Protein AF-A0A1Y4F9I2-F1 (afdb_monomer_lite)

Foldseek 3Di:
DDWDWQVVVLLVLFDLVLLCVLLAWDWDQPPDPQRWIFTFQLAPVDPGDDSVQKTDHPVQKIAGNVPGDMDHSLVSQCRNVVDDSVVSSQSSQLSQQHRQVTTPDDDDPVVRPPDGFHTPVLCVLLVHDFAFDKDFDDKDQDDDADVQKYKDFDDDDPVDRTMITIIHGPGSTVLSVCCVPPVPVSVVVSLVSLLVSLVVLVVVLVVLLVDPQDDPVSLVVNVVSVVSNVVSLVVCCVVPVPDPSSCVSVVPDPPSVVSSVVSPPDDDDPPDDD

Secondary structure (DSSP, 8-state):
---EE-HHHHHHH--HHHHHHHHT--EE---STT--EEE----TT-----TTSEEE-TTS-EEETTT--EE-HHHHHHHHH---HHHHHHHHHHHTT-GGGGEEES---TTTTT-----HHHHHHHT---PPEEEEEEEESS----TTEEEEEEE--TTSPPEEEEEEEEES-HHHHHHHH-HHHHHHHHHHHHHHHHHHHHHHHHHHHTSSS--HHHHHHHHHHHHHHHHHHHHHHHH-TT-HHHHHHHT---HHHHHHHHTS-S--------

pLDDT: mean 81.33, std 15.71, range [28.3, 97.69]

Radius of gyration: 22.62 Å; chains: 1; bounding box: 70×42×59 Å

Structure (mmCIF, N/CA/C/O backbone):
data_AF-A0A1Y4F9I2-F1
#
_entry.id   AF-A0A1Y4F9I2-F1
#
loop_
_atom_site.group_PDB
_atom_site.id
_atom_site.type_symbol
_atom_site.label_atom_id
_atom_site.label_alt_id
_atom_site.label_comp_id
_atom_site.label_asym_id
_atom_site.label_entity_id
_atom_site.label_seq_id
_atom_site.pdbx_PDB_ins_code
_atom_site.Cartn_x
_atom_site.Cartn_y
_atom_site.Cartn_z
_atom_site.occupancy
_atom_site.B_iso_or_equiv
_atom_site.auth_seq_id
_atom_site.auth_comp_id
_atom_site.auth_asym_id
_atom_site.auth_atom_id
_atom_site.pdbx_PDB_model_num
ATOM 1 N N . MET A 1 1 ? -16.004 -1.156 -24.416 1.00 51.72 1 MET A N 1
ATOM 2 C CA . MET A 1 1 ? -15.985 0.034 -23.534 1.00 51.72 1 MET A CA 1
ATOM 3 C C . MET A 1 1 ? -14.745 -0.085 -22.662 1.00 51.72 1 MET A C 1
ATOM 5 O O . MET A 1 1 ? -14.559 -1.153 -22.096 1.00 51.72 1 MET A O 1
ATOM 9 N N . GLY A 1 2 ? -13.857 0.913 -22.650 1.00 69.31 2 GLY A N 1
ATOM 10 C CA . GLY A 1 2 ? -12.616 0.859 -21.859 1.00 69.31 2 GLY A CA 1
ATOM 11 C C . GLY A 1 2 ? -12.880 0.936 -20.351 1.00 69.31 2 GLY A C 1
ATOM 12 O O . GLY A 1 2 ? -13.920 1.448 -19.942 1.00 69.31 2 GLY A O 1
ATOM 13 N N . ILE A 1 3 ? -11.952 0.415 -19.544 1.00 80.56 3 ILE A N 1
ATOM 14 C CA . ILE A 1 3 ? -11.984 0.535 -18.078 1.00 80.56 3 ILE A CA 1
ATOM 15 C C . ILE A 1 3 ? -11.672 1.986 -17.703 1.00 80.56 3 ILE A C 1
ATOM 17 O O . ILE A 1 3 ? -10.707 2.560 -18.209 1.00 80.56 3 ILE A O 1
ATOM 21 N N . ARG A 1 4 ? -12.475 2.569 -16.811 1.00 86.25 4 ARG A N 1
ATOM 22 C CA . ARG A 1 4 ? -12.247 3.904 -16.254 1.00 86.25 4 ARG A CA 1
ATOM 23 C C . ARG A 1 4 ? -11.889 3.795 -14.778 1.00 86.25 4 ARG A C 1
ATOM 25 O O . ARG A 1 4 ? -12.663 3.230 -14.009 1.00 86.25 4 ARG A O 1
ATOM 32 N N . TYR A 1 5 ? -10.757 4.385 -14.407 1.00 89.31 5 TYR A N 1
ATOM 33 C CA . TYR A 1 5 ? -10.288 4.428 -13.026 1.00 89.31 5 TYR A CA 1
ATOM 34 C C . TYR A 1 5 ? -10.642 5.745 -12.320 1.00 89.31 5 TYR A C 1
ATOM 36 O O . TYR A 1 5 ? -10.723 6.792 -12.967 1.00 89.31 5 TYR A O 1
ATOM 44 N N . ASP A 1 6 ? -10.807 5.691 -11.000 1.00 92.31 6 ASP A N 1
ATOM 45 C CA . ASP A 1 6 ? -10.804 6.828 -10.086 1.00 92.31 6 ASP A CA 1
ATOM 46 C C . ASP A 1 6 ? -9.355 7.232 -9.802 1.00 92.31 6 ASP A C 1
ATOM 48 O O . ASP A 1 6 ? -8.691 6.748 -8.883 1.00 92.31 6 ASP A O 1
ATOM 52 N N . THR A 1 7 ? -8.829 8.109 -10.650 1.00 93.75 7 THR A N 1
ATOM 53 C CA . THR A 1 7 ? -7.449 8.583 -10.534 1.00 93.75 7 THR A CA 1
ATOM 54 C C . THR A 1 7 ? -7.228 9.460 -9.308 1.00 93.75 7 THR A C 1
ATOM 56 O O . THR A 1 7 ? -6.092 9.569 -8.859 1.00 93.75 7 THR A O 1
ATOM 59 N N . GLN A 1 8 ? -8.273 10.108 -8.780 1.00 93.38 8 GLN A N 1
ATOM 60 C CA . GLN A 1 8 ? -8.141 10.989 -7.622 1.00 93.38 8 GLN A CA 1
ATOM 61 C C . GLN A 1 8 ? -8.001 10.165 -6.347 1.00 93.38 8 GLN A C 1
ATOM 63 O O . GLN A 1 8 ? -7.078 10.399 -5.569 1.00 93.38 8 GLN A O 1
ATOM 68 N N . GLN A 1 9 ? -8.859 9.160 -6.171 1.00 90.88 9 GLN A N 1
ATOM 69 C CA . GLN A 1 9 ? -8.730 8.224 -5.062 1.00 90.88 9 GLN A CA 1
ATOM 70 C C . GLN A 1 9 ? -7.384 7.490 -5.118 1.00 90.88 9 GLN A C 1
ATOM 72 O O . GLN A 1 9 ? -6.700 7.381 -4.105 1.00 90.88 9 GLN A O 1
ATOM 77 N N . LEU A 1 10 ? -6.957 7.070 -6.313 1.00 92.38 10 LEU A N 1
ATOM 78 C CA . LEU A 1 10 ? -5.673 6.397 -6.486 1.00 92.38 10 LEU A CA 1
ATOM 79 C C . LEU A 1 10 ? -4.473 7.295 -6.153 1.00 92.38 10 LEU A C 1
ATOM 81 O O . LEU A 1 10 ? -3.522 6.824 -5.542 1.00 92.38 10 LEU A O 1
ATOM 85 N N . LEU A 1 11 ? -4.509 8.585 -6.511 1.00 93.12 11 LEU A N 1
ATOM 86 C CA . LEU A 1 11 ? -3.468 9.541 -6.110 1.00 93.12 11 LEU A CA 1
ATOM 87 C C . LEU A 1 11 ? -3.410 9.733 -4.601 1.00 93.12 11 LEU A C 1
ATOM 89 O O . LEU A 1 11 ? -2.320 9.839 -4.051 1.00 93.12 11 LEU A O 1
ATOM 93 N N . ASN A 1 12 ? -4.570 9.780 -3.947 1.00 91.19 12 ASN A N 1
ATOM 94 C CA . ASN A 1 12 ? -4.620 9.905 -2.501 1.00 91.19 12 ASN A CA 1
ATOM 95 C C . ASN A 1 12 ? -4.015 8.667 -1.837 1.00 91.19 12 ASN A C 1
ATOM 97 O O . ASN A 1 12 ? -3.331 8.809 -0.828 1.00 91.19 12 ASN A O 1
ATOM 101 N N . ASP A 1 13 ? -4.300 7.473 -2.359 1.00 90.00 13 ASP A N 1
ATOM 102 C CA . ASP A 1 13 ? -3.906 6.192 -1.764 1.00 90.00 13 ASP A CA 1
ATOM 103 C C . ASP A 1 13 ? -2.474 5.757 -2.071 1.00 90.00 13 ASP A C 1
ATOM 105 O O . ASP A 1 13 ? -1.890 5.011 -1.286 1.00 90.00 13 ASP A O 1
ATOM 109 N N . ALA A 1 14 ? -1.905 6.230 -3.177 1.00 91.00 14 ALA A N 1
ATOM 110 C CA . ALA A 1 14 ? -0.580 5.833 -3.614 1.00 91.00 14 ALA A CA 1
ATOM 111 C C . ALA A 1 14 ? 0.531 6.395 -2.720 1.00 91.00 14 ALA A C 1
ATOM 113 O O . ALA A 1 14 ? 0.707 7.605 -2.585 1.00 91.00 14 ALA A O 1
ATOM 114 N N . ASP A 1 15 ? 1.367 5.495 -2.208 1.00 89.69 15 ASP A N 1
ATOM 115 C CA . ASP A 1 15 ? 2.666 5.836 -1.643 1.00 89.69 15 ASP A CA 1
ATOM 116 C C . ASP A 1 15 ? 3.719 5.796 -2.760 1.00 89.69 15 ASP A C 1
ATOM 118 O O . ASP A 1 15 ? 4.048 4.739 -3.305 1.00 89.69 15 ASP A O 1
ATOM 122 N N . MET A 1 16 ? 4.237 6.967 -3.141 1.00 92.19 16 MET A N 1
ATOM 123 C CA . MET A 1 16 ? 5.196 7.075 -4.243 1.00 92.19 16 MET A CA 1
ATOM 124 C C . MET A 1 16 ? 6.491 6.304 -3.970 1.00 92.19 16 MET A C 1
ATOM 126 O O . MET A 1 16 ? 7.107 5.816 -4.914 1.00 92.19 16 MET A O 1
ATOM 130 N N . VAL A 1 17 ? 6.897 6.169 -2.707 1.00 89.25 17 VAL A N 1
ATOM 131 C CA . VAL A 1 17 ? 8.111 5.439 -2.325 1.00 89.25 17 VAL A CA 1
ATOM 132 C C . VAL A 1 17 ? 7.913 3.954 -2.583 1.00 89.25 17 VAL A C 1
ATOM 134 O O . VAL A 1 17 ? 8.741 3.329 -3.240 1.00 89.25 17 VAL A O 1
ATOM 137 N N . GLU A 1 18 ? 6.785 3.403 -2.143 1.00 85.56 18 GLU A N 1
ATOM 138 C CA . GLU A 1 18 ? 6.449 2.003 -2.402 1.00 85.56 18 GLU A CA 1
ATOM 139 C C . GLU A 1 18 ? 6.301 1.741 -3.901 1.00 85.56 18 GLU A C 1
ATOM 141 O O . GLU A 1 18 ? 6.845 0.764 -4.404 1.00 85.56 18 GLU A O 1
ATOM 146 N N . VAL A 1 19 ? 5.645 2.637 -4.648 1.00 90.38 19 VAL A N 1
ATOM 147 C CA . VAL A 1 19 ? 5.539 2.505 -6.110 1.00 90.38 19 VAL A CA 1
ATOM 148 C C . VAL A 1 19 ? 6.912 2.546 -6.776 1.00 90.38 19 VAL A C 1
ATOM 150 O O . VAL A 1 19 ? 7.178 1.719 -7.644 1.00 90.38 19 VAL A O 1
ATOM 153 N N . ALA A 1 20 ? 7.790 3.467 -6.375 1.00 89.56 20 ALA A N 1
ATOM 154 C CA . ALA A 1 20 ? 9.148 3.565 -6.900 1.00 89.56 20 ALA A CA 1
ATOM 155 C C . ALA A 1 20 ? 9.951 2.286 -6.618 1.00 89.56 20 ALA A C 1
ATOM 157 O O . ALA A 1 20 ? 10.603 1.760 -7.519 1.00 89.56 20 ALA A O 1
ATOM 158 N N . GLN A 1 21 ? 9.855 1.750 -5.401 1.00 83.62 21 GLN A N 1
ATOM 159 C CA . GLN A 1 21 ? 10.488 0.487 -5.028 1.00 83.62 21 GLN A CA 1
ATOM 160 C C . GLN A 1 21 ? 9.929 -0.680 -5.852 1.00 83.62 21 GLN A C 1
ATOM 162 O O . GLN A 1 21 ? 10.687 -1.523 -6.329 1.00 83.62 21 GLN A O 1
ATOM 167 N N . GLU A 1 22 ? 8.613 -0.706 -6.053 1.00 82.69 22 GLU A N 1
ATOM 168 C CA . GLU A 1 22 ? 7.904 -1.775 -6.752 1.00 82.69 22 GLU A CA 1
ATOM 169 C C . GLU A 1 22 ? 8.204 -1.815 -8.254 1.00 82.69 22 GLU A C 1
ATOM 171 O O . GLU A 1 22 ? 8.244 -2.890 -8.850 1.00 82.69 22 GLU A O 1
ATOM 176 N N . ILE A 1 23 ? 8.439 -0.660 -8.879 1.00 84.94 23 ILE A N 1
ATOM 177 C CA . ILE A 1 23 ? 8.885 -0.598 -10.277 1.00 84.94 23 ILE A CA 1
ATOM 178 C C . ILE A 1 23 ? 10.408 -0.713 -10.420 1.00 84.94 23 ILE A C 1
ATOM 180 O O . ILE A 1 23 ? 10.887 -0.781 -11.544 1.00 84.94 23 ILE A O 1
ATOM 184 N N . GLY A 1 24 ? 11.165 -0.770 -9.317 1.00 80.06 24 GLY A N 1
ATOM 185 C CA . GLY A 1 24 ? 12.611 -1.009 -9.327 1.00 80.06 24 GLY A CA 1
ATOM 186 C C . GLY A 1 24 ? 13.490 0.245 -9.387 1.00 80.06 24 GLY A C 1
ATOM 187 O O . GLY A 1 24 ? 14.689 0.139 -9.656 1.00 80.06 24 GLY A O 1
ATOM 188 N N . ILE A 1 25 ? 12.945 1.434 -9.112 1.00 85.56 25 ILE A N 1
ATOM 189 C CA . ILE A 1 25 ? 13.759 2.648 -8.981 1.00 85.56 25 ILE A CA 1
ATOM 190 C C . ILE A 1 25 ? 14.715 2.472 -7.801 1.00 85.56 25 ILE A C 1
ATOM 192 O O . ILE A 1 25 ? 14.304 2.297 -6.651 1.00 85.56 25 ILE A O 1
ATOM 196 N N . ARG A 1 26 ? 16.018 2.567 -8.083 1.00 81.75 26 ARG A N 1
ATOM 197 C CA . ARG A 1 26 ? 17.044 2.582 -7.039 1.00 81.75 26 ARG A CA 1
ATOM 198 C C . ARG A 1 26 ? 16.848 3.818 -6.168 1.00 81.75 26 ARG A C 1
ATOM 200 O O . ARG A 1 26 ? 16.722 4.936 -6.671 1.00 81.75 26 ARG A O 1
ATOM 207 N N . MET A 1 27 ? 16.894 3.605 -4.862 1.00 83.56 27 MET A N 1
ATOM 208 C CA . MET A 1 27 ? 16.637 4.627 -3.858 1.00 83.56 27 MET A CA 1
ATOM 209 C C . MET A 1 27 ? 17.618 4.518 -2.698 1.00 83.56 27 MET A C 1
ATOM 211 O O . MET A 1 27 ? 18.126 3.439 -2.392 1.00 83.56 27 MET A O 1
ATOM 215 N N . LYS A 1 28 ? 17.878 5.651 -2.051 1.00 80.31 28 LYS A N 1
ATOM 216 C CA . LYS A 1 28 ? 18.663 5.746 -0.825 1.00 80.31 28 LYS A CA 1
ATOM 217 C C . LYS A 1 28 ? 17.819 6.474 0.210 1.00 80.31 28 LYS A C 1
ATOM 219 O O . LYS A 1 28 ? 17.356 7.589 -0.038 1.00 80.31 28 LYS A O 1
ATOM 224 N N . SER A 1 29 ? 17.622 5.849 1.369 1.00 62.91 29 SER A N 1
ATOM 225 C CA . SER A 1 29 ? 17.007 6.536 2.499 1.00 62.91 29 SER A CA 1
ATOM 226 C C . SER A 1 29 ? 17.889 7.725 2.874 1.00 62.91 29 SER A C 1
ATOM 228 O O . SER A 1 29 ? 19.094 7.584 3.103 1.00 62.91 29 SER A O 1
ATOM 230 N N . SER A 1 30 ? 17.311 8.925 2.894 1.00 53.12 30 SER A N 1
ATOM 231 C CA . SER A 1 30 ? 18.023 10.060 3.467 1.00 53.12 30 SER A CA 1
ATOM 232 C C . SER A 1 30 ? 18.076 9.847 4.973 1.00 53.12 30 SER A C 1
ATOM 234 O O . SER A 1 30 ? 17.038 9.712 5.615 1.00 53.12 30 SER A O 1
ATOM 236 N N . ALA A 1 31 ? 19.273 9.881 5.554 1.00 45.56 31 ALA A N 1
ATOM 237 C CA . ALA A 1 31 ? 19.472 10.002 7.002 1.00 45.56 31 ALA A CA 1
ATOM 238 C C . ALA A 1 31 ? 19.065 11.398 7.533 1.00 45.56 31 ALA A C 1
ATOM 240 O O . ALA A 1 31 ? 19.490 11.811 8.610 1.00 45.56 31 ALA A O 1
ATOM 241 N N . ASP A 1 32 ? 18.301 12.155 6.745 1.00 46.09 32 ASP A N 1
ATOM 242 C CA . ASP A 1 32 ? 18.140 13.592 6.870 1.00 46.09 32 ASP A CA 1
ATOM 243 C C . ASP A 1 32 ? 16.738 13.946 7.377 1.00 46.09 32 ASP A C 1
ATOM 245 O O . ASP A 1 32 ? 15.745 13.281 7.068 1.00 46.09 32 ASP A O 1
ATOM 249 N N . ARG A 1 33 ? 16.648 15.019 8.166 1.00 49.47 33 ARG A N 1
ATOM 250 C CA . ARG A 1 33 ? 15.437 15.404 8.924 1.00 49.47 33 ARG A CA 1
ATOM 251 C C . ARG A 1 33 ? 14.251 15.829 8.042 1.00 49.47 33 ARG A C 1
ATOM 253 O O . ARG A 1 33 ? 13.161 16.062 8.555 1.00 49.47 33 ARG A O 1
ATOM 260 N N . THR A 1 34 ? 14.454 15.948 6.731 1.00 58.75 34 THR A N 1
ATOM 261 C CA . THR A 1 34 ? 13.496 16.467 5.740 1.00 58.75 34 THR A CA 1
ATOM 262 C C . THR A 1 34 ? 12.494 15.434 5.214 1.00 58.75 34 THR A C 1
ATOM 264 O O . THR A 1 34 ? 11.598 15.814 4.467 1.00 58.75 34 THR A O 1
ATOM 267 N N . ARG A 1 35 ? 12.608 14.146 5.585 1.00 67.00 35 ARG A N 1
ATOM 268 C CA . ARG A 1 35 ? 11.779 13.023 5.073 1.00 67.00 35 ARG A CA 1
ATOM 269 C C . ARG A 1 35 ? 11.806 12.840 3.541 1.00 67.00 35 ARG A C 1
ATOM 271 O O . ARG A 1 35 ? 11.038 12.044 3.011 1.00 67.00 35 ARG A O 1
ATOM 278 N N . ASN A 1 36 ? 12.686 13.542 2.825 1.00 83.19 36 ASN A N 1
ATOM 279 C CA . ASN A 1 36 ? 12.875 13.372 1.386 1.00 83.19 36 ASN A CA 1
ATOM 280 C C . ASN A 1 36 ? 13.632 12.072 1.108 1.00 83.19 36 ASN A C 1
ATOM 282 O O . ASN A 1 36 ? 14.651 11.805 1.746 1.00 83.19 36 ASN A O 1
ATOM 286 N N . ILE A 1 37 ? 13.200 11.299 0.115 1.00 87.00 37 ILE A N 1
ATOM 287 C CA . ILE A 1 37 ? 13.885 10.058 -0.274 1.00 87.00 37 ILE A CA 1
ATOM 288 C C . ILE A 1 37 ? 14.614 10.275 -1.592 1.00 87.00 37 ILE A C 1
ATOM 290 O O . ILE A 1 37 ? 13.988 10.613 -2.596 1.00 87.00 37 ILE A O 1
ATOM 294 N N . GLY A 1 38 ? 15.936 10.092 -1.579 1.00 89.25 38 GLY A N 1
ATOM 295 C CA . GLY A 1 38 ? 16.765 10.210 -2.773 1.00 89.25 38 GLY A CA 1
ATOM 296 C C . GLY A 1 38 ? 16.521 9.036 -3.715 1.00 89.25 38 GLY A C 1
ATOM 297 O O . GLY A 1 38 ? 16.613 7.877 -3.305 1.00 89.25 38 GLY A O 1
ATOM 298 N N . ILE A 1 39 ? 16.235 9.329 -4.978 1.00 89.19 39 ILE A N 1
ATOM 299 C CA . ILE A 1 39 ? 16.024 8.342 -6.038 1.00 89.19 39 ILE A CA 1
ATOM 300 C C . ILE A 1 39 ? 16.935 8.645 -7.222 1.00 89.19 39 ILE A C 1
ATOM 302 O O . ILE A 1 39 ? 17.386 9.777 -7.395 1.00 89.19 39 ILE A O 1
ATOM 306 N N . LEU A 1 40 ? 17.198 7.647 -8.064 1.00 88.81 40 LEU A N 1
ATOM 307 C CA . LEU A 1 40 ? 17.699 7.946 -9.404 1.00 88.81 40 LEU A CA 1
ATOM 308 C C . LEU A 1 40 ? 16.571 8.554 -10.240 1.00 88.81 40 LEU A C 1
ATOM 310 O O . LEU A 1 40 ? 15.439 8.070 -10.200 1.00 88.81 40 LEU A O 1
ATOM 314 N N . CYS A 1 41 ? 16.884 9.616 -10.987 1.00 93.06 41 CYS A N 1
ATOM 315 C CA . CYS A 1 41 ? 15.910 10.285 -11.842 1.00 93.06 41 CYS A CA 1
ATOM 316 C C . CYS A 1 41 ? 15.221 9.285 -12.797 1.00 93.06 41 CYS A C 1
ATOM 318 O O . CYS A 1 41 ? 15.915 8.572 -13.524 1.00 93.06 41 CYS A O 1
ATOM 320 N N . PRO A 1 42 ? 13.874 9.247 -12.847 1.00 92.94 42 PRO A N 1
ATOM 321 C CA . PRO A 1 42 ? 13.146 8.323 -13.715 1.00 92.94 42 PRO A CA 1
ATOM 322 C C . PRO A 1 42 ? 13.131 8.760 -15.187 1.00 92.94 42 PRO A C 1
ATOM 324 O O . PRO A 1 42 ? 12.732 7.981 -16.044 1.00 92.94 42 PRO A O 1
ATOM 327 N N . ASN A 1 43 ? 13.532 9.998 -15.495 1.00 94.12 43 ASN A N 1
ATOM 328 C CA . ASN A 1 43 ? 13.494 10.538 -16.850 1.00 94.12 43 ASN A CA 1
ATOM 329 C C . ASN A 1 43 ? 14.508 9.816 -17.761 1.00 94.12 43 ASN A C 1
ATOM 331 O O . ASN A 1 43 ? 15.714 9.959 -17.552 1.00 94.12 43 ASN A O 1
ATOM 335 N N . PRO A 1 44 ? 14.073 9.145 -18.844 1.00 88.69 44 PRO A N 1
ATOM 336 C CA . PRO A 1 44 ? 14.959 8.376 -19.718 1.00 88.69 44 PRO A CA 1
ATOM 337 C C . PRO A 1 44 ? 15.940 9.257 -20.504 1.00 88.69 44 PRO A C 1
ATOM 339 O O . PRO A 1 44 ? 16.920 8.763 -21.058 1.00 88.69 44 PRO A O 1
ATOM 342 N N . ARG A 1 45 ? 15.702 10.575 -20.566 1.00 90.81 45 ARG A N 1
ATOM 343 C CA . ARG A 1 45 ? 16.617 11.546 -21.188 1.00 90.81 45 ARG A CA 1
ATOM 344 C C . ARG A 1 45 ? 17.740 11.995 -20.252 1.00 90.81 45 ARG A C 1
ATOM 346 O O . ARG A 1 45 ? 18.581 12.788 -20.669 1.00 90.81 45 ARG A O 1
ATOM 353 N N . HIS A 1 46 ? 17.761 11.513 -19.011 1.00 88.25 46 HIS A N 1
ATOM 354 C CA . HIS A 1 46 ? 18.761 11.857 -18.014 1.00 88.25 46 HIS A CA 1
ATOM 355 C C . HIS A 1 46 ? 19.367 10.585 -17.407 1.00 88.25 46 HIS A C 1
ATOM 357 O O . HIS A 1 46 ? 18.742 9.895 -16.611 1.00 88.25 46 HIS A O 1
ATOM 363 N N . SER A 1 47 ? 20.616 10.282 -17.773 1.00 83.56 47 SER A N 1
ATOM 364 C CA . SER A 1 47 ? 21.374 9.166 -17.190 1.00 83.56 47 SER A CA 1
ATOM 365 C C . SER A 1 47 ? 21.905 9.544 -15.803 1.00 83.56 47 SER A C 1
ATOM 367 O O . SER A 1 47 ? 23.103 9.788 -15.631 1.00 83.56 47 SER A O 1
ATOM 369 N N . ASP A 1 48 ? 21.015 9.593 -14.819 1.00 82.88 48 ASP A N 1
ATOM 370 C CA . ASP A 1 48 ? 21.364 9.930 -13.445 1.00 82.88 48 ASP A CA 1
ATOM 371 C C . ASP A 1 48 ? 22.122 8.792 -12.744 1.00 82.88 48 ASP A C 1
ATOM 373 O O . ASP A 1 48 ? 21.806 7.611 -12.893 1.00 82.88 48 ASP A O 1
ATOM 377 N N . ARG A 1 49 ? 23.140 9.158 -11.965 1.00 83.06 49 ARG A N 1
ATOM 378 C CA . ARG A 1 49 ? 23.946 8.230 -11.154 1.00 83.06 49 ARG A CA 1
ATOM 379 C C . ARG A 1 49 ? 24.056 8.668 -9.693 1.00 83.06 49 ARG A C 1
ATOM 381 O O . ARG A 1 49 ? 24.664 7.954 -8.902 1.00 83.06 49 ARG A O 1
ATOM 388 N N . ASN A 1 50 ? 23.474 9.816 -9.330 1.00 83.56 50 ASN A N 1
ATOM 389 C CA . ASN A 1 50 ? 23.651 10.426 -8.017 1.00 83.56 50 ASN A CA 1
ATOM 390 C C . ASN A 1 50 ? 22.304 10.583 -7.303 1.00 83.56 50 ASN A C 1
ATOM 392 O O . ASN A 1 50 ? 21.479 11.402 -7.690 1.00 83.56 50 ASN A O 1
ATOM 396 N N . PHE A 1 51 ? 22.130 9.901 -6.169 1.00 85.00 51 PHE A N 1
ATOM 397 C CA . PHE A 1 51 ? 20.921 9.997 -5.331 1.00 85.00 51 PHE A CA 1
ATOM 398 C C . PHE A 1 51 ? 20.638 11.397 -4.751 1.00 85.00 51 PHE A C 1
ATOM 400 O O . PHE A 1 51 ? 19.587 11.608 -4.160 1.00 85.00 51 PHE A O 1
ATOM 407 N N . GLY A 1 52 ? 21.571 12.345 -4.886 1.00 84.81 52 GLY A N 1
ATOM 408 C CA . GLY A 1 52 ? 21.385 13.742 -4.484 1.00 84.81 52 GLY A CA 1
ATOM 409 C C . GLY A 1 52 ? 20.721 14.625 -5.546 1.00 84.81 52 GLY A C 1
ATOM 410 O O . GLY A 1 52 ? 20.502 15.805 -5.291 1.00 84.81 52 GLY A O 1
ATOM 411 N N . ASN A 1 53 ? 20.433 14.091 -6.736 1.00 89.62 53 ASN A N 1
ATOM 412 C CA . ASN A 1 53 ? 19.879 14.866 -7.845 1.00 89.62 53 ASN A CA 1
ATOM 413 C C . ASN A 1 53 ? 18.350 14.853 -7.891 1.00 89.62 53 ASN A C 1
ATOM 415 O O . ASN A 1 53 ? 17.753 15.798 -8.409 1.00 89.62 53 ASN A O 1
ATOM 419 N N . CYS A 1 54 ? 17.715 13.782 -7.416 1.00 93.62 54 CYS A N 1
ATOM 420 C CA . CYS A 1 54 ? 16.278 13.585 -7.523 1.00 93.62 54 CYS A CA 1
ATOM 421 C C . CYS A 1 54 ? 15.697 13.053 -6.216 1.00 93.62 54 CYS A C 1
ATOM 423 O O . CYS A 1 54 ? 16.263 12.155 -5.596 1.00 93.62 54 CYS A O 1
ATOM 425 N N . PHE A 1 55 ? 14.563 13.617 -5.803 1.00 94.25 55 PHE A N 1
ATOM 426 C CA . PHE A 1 55 ? 13.943 13.305 -4.523 1.00 94.25 55 PHE A CA 1
ATOM 427 C C . PHE A 1 55 ? 12.444 13.081 -4.674 1.00 94.25 55 PHE A C 1
ATOM 429 O O . PHE A 1 55 ? 11.766 13.861 -5.345 1.00 94.25 55 PHE A O 1
ATOM 436 N N . ILE A 1 56 ? 11.929 12.060 -3.989 1.00 93.81 56 ILE A N 1
ATOM 437 C CA . ILE A 1 56 ? 10.509 11.950 -3.645 1.00 93.81 56 ILE A CA 1
ATOM 438 C C . ILE A 1 56 ? 10.261 12.850 -2.437 1.00 93.81 56 ILE A C 1
ATOM 440 O O . ILE A 1 56 ? 10.975 12.760 -1.431 1.00 93.81 56 ILE A O 1
ATOM 444 N N . ARG A 1 57 ? 9.259 13.720 -2.548 1.00 91.00 57 ARG A N 1
ATOM 445 C CA . ARG A 1 57 ? 8.902 14.716 -1.540 1.00 91.00 57 ARG A CA 1
ATOM 446 C C . ARG A 1 57 ? 7.616 14.310 -0.800 1.00 91.00 57 ARG A C 1
ATOM 448 O O . ARG A 1 57 ? 6.755 13.653 -1.387 1.00 91.00 57 ARG A O 1
ATOM 455 N N . PRO A 1 58 ? 7.428 14.755 0.458 1.00 85.94 58 PRO A N 1
ATOM 456 C CA . PRO A 1 58 ? 6.214 14.474 1.233 1.00 85.94 58 PRO A CA 1
ATOM 457 C C . PRO A 1 58 ? 4.909 15.016 0.628 1.00 85.94 58 PRO A C 1
ATOM 459 O O . PRO A 1 58 ? 3.833 14.598 1.037 1.00 85.94 58 PRO A O 1
ATOM 462 N N . ASP A 1 59 ? 4.983 15.944 -0.329 1.00 87.94 59 ASP A N 1
ATOM 463 C CA . ASP A 1 59 ? 3.824 16.549 -0.997 1.00 87.94 59 ASP A CA 1
ATOM 464 C C . ASP A 1 59 ? 3.238 15.685 -2.131 1.00 87.94 59 ASP A C 1
ATOM 466 O O . ASP A 1 59 ? 2.338 16.133 -2.843 1.00 87.94 59 ASP A O 1
ATOM 470 N N . GLY A 1 60 ? 3.734 14.457 -2.313 1.00 87.38 60 GLY A N 1
ATOM 471 C CA . GLY A 1 60 ? 3.236 13.527 -3.329 1.00 87.38 60 GLY A CA 1
ATOM 472 C C . GLY A 1 60 ? 3.789 13.784 -4.734 1.00 87.38 60 GLY A C 1
ATOM 473 O O . GLY A 1 60 ? 3.224 13.294 -5.716 1.00 87.38 60 GLY A O 1
ATOM 474 N N . TYR A 1 61 ? 4.890 14.532 -4.844 1.00 94.62 61 TYR A N 1
ATOM 475 C CA . TYR A 1 61 ? 5.624 14.746 -6.090 1.00 94.62 61 TYR A CA 1
ATOM 476 C C . TYR A 1 61 ? 7.071 14.262 -5.965 1.00 94.62 61 TYR A C 1
ATOM 478 O O . TYR A 1 61 ? 7.656 14.270 -4.883 1.00 94.62 61 TYR A O 1
ATOM 486 N N . TYR A 1 62 ? 7.678 13.900 -7.093 1.00 95.88 62 TYR A N 1
ATOM 487 C CA . TYR A 1 62 ? 9.133 13.828 -7.200 1.00 95.88 62 TYR A CA 1
ATOM 488 C C . TYR A 1 62 ? 9.654 15.021 -7.993 1.00 95.88 62 TYR A C 1
ATOM 490 O O . TYR A 1 62 ? 8.942 15.579 -8.832 1.00 95.88 62 TYR A O 1
ATOM 498 N N . GLU A 1 63 ? 10.903 15.394 -7.746 1.00 96.00 63 GLU A N 1
ATOM 499 C CA . GLU A 1 63 ? 11.576 16.474 -8.457 1.00 96.00 63 GLU A CA 1
ATOM 500 C C . GLU A 1 63 ? 13.054 16.138 -8.653 1.00 96.00 63 GLU A C 1
ATOM 502 O O . GLU A 1 63 ? 13.736 15.707 -7.721 1.00 96.00 63 GLU A O 1
ATOM 507 N N . CYS A 1 64 ? 13.552 16.310 -9.877 1.00 96.12 64 CYS A N 1
ATOM 508 C CA . CYS A 1 64 ? 14.971 16.238 -10.195 1.00 96.12 64 CYS A CA 1
ATOM 509 C C . CYS A 1 64 ? 15.538 17.642 -10.398 1.00 96.12 64 CYS A C 1
ATOM 511 O O . CYS A 1 64 ? 15.240 18.306 -11.388 1.00 96.12 64 CYS A O 1
ATOM 513 N N . PHE A 1 65 ? 16.428 18.067 -9.507 1.00 94.12 65 PHE A N 1
ATOM 514 C CA . PHE A 1 65 ? 17.059 19.387 -9.564 1.00 94.12 65 PHE A CA 1
ATOM 515 C C . PHE A 1 65 ? 18.129 19.504 -10.656 1.00 94.12 65 PHE A C 1
ATOM 517 O O . PHE A 1 65 ? 18.537 20.609 -11.000 1.00 94.12 65 PHE A O 1
ATOM 524 N N . SER A 1 66 ? 18.581 18.378 -11.219 1.00 93.12 66 SER A N 1
ATOM 525 C CA . SER A 1 66 ? 19.580 18.375 -12.292 1.00 93.12 66 SER A CA 1
ATOM 526 C C . SER A 1 66 ? 18.963 18.555 -13.684 1.00 93.12 66 SER A C 1
ATOM 528 O O . SER A 1 66 ? 19.503 19.313 -14.486 1.00 93.12 66 SER A O 1
ATOM 530 N N . CYS A 1 67 ? 17.830 17.901 -13.977 1.00 95.06 67 CYS A N 1
ATOM 531 C CA . CYS A 1 67 ? 17.178 17.974 -15.293 1.00 95.06 67 CYS A CA 1
ATOM 532 C C . CYS A 1 67 ? 15.840 18.736 -15.299 1.00 95.06 67 CYS A C 1
ATOM 534 O O . CYS A 1 67 ? 15.298 18.998 -16.372 1.00 95.06 67 CYS A O 1
ATOM 536 N N . GLY A 1 68 ? 15.306 19.089 -14.125 1.00 95.25 68 GLY A N 1
ATOM 537 C CA . GLY A 1 68 ? 14.041 19.808 -13.959 1.00 95.25 68 GLY A CA 1
ATOM 538 C C . GLY A 1 68 ? 12.781 18.948 -14.097 1.00 95.25 68 GLY A C 1
ATOM 539 O O . GLY A 1 68 ? 11.679 19.491 -14.046 1.00 95.25 68 GLY A O 1
ATOM 540 N N . ASP A 1 69 ? 12.908 17.630 -14.287 1.00 97.12 69 ASP A N 1
ATOM 541 C CA . ASP A 1 69 ? 11.746 16.743 -14.374 1.00 97.12 69 ASP A CA 1
ATOM 542 C C . ASP A 1 69 ? 11.032 16.639 -13.022 1.00 97.12 69 ASP A C 1
ATOM 544 O O . ASP A 1 69 ? 11.663 16.443 -11.979 1.00 97.12 69 ASP A O 1
ATOM 548 N N . ARG A 1 70 ? 9.709 16.787 -13.051 1.00 97.00 70 ARG A N 1
ATOM 549 C CA . ARG A 1 70 ? 8.853 16.835 -11.867 1.00 97.00 70 ARG A CA 1
ATOM 550 C C . ARG A 1 70 ? 7.487 16.262 -12.204 1.00 97.00 70 ARG A C 1
ATOM 552 O O . ARG A 1 70 ? 6.904 16.616 -13.227 1.00 97.00 70 ARG A O 1
ATOM 559 N N . GLY A 1 71 ? 6.929 15.447 -11.316 1.00 96.88 71 GLY A N 1
ATOM 560 C CA . GLY A 1 71 ? 5.576 14.938 -11.502 1.00 96.88 71 GLY A CA 1
ATOM 561 C C . GLY A 1 71 ? 5.045 14.130 -10.331 1.00 96.88 71 GLY A C 1
ATOM 562 O O . GLY A 1 71 ? 5.720 13.933 -9.324 1.00 96.88 71 GLY A O 1
ATOM 563 N N . ASN A 1 72 ? 3.792 13.705 -10.468 1.00 97.38 72 ASN A N 1
ATOM 564 C CA . ASN A 1 72 ? 3.144 12.802 -9.523 1.00 97.38 72 ASN A CA 1
ATOM 565 C C . ASN A 1 72 ? 3.549 11.341 -9.796 1.00 97.38 72 ASN A C 1
ATOM 567 O O . ASN A 1 72 ? 4.356 11.047 -10.682 1.00 97.38 72 ASN A O 1
ATOM 571 N N . VAL A 1 73 ? 2.939 10.415 -9.057 1.00 96.81 73 VAL A N 1
ATOM 572 C CA . VAL A 1 73 ? 3.252 8.982 -9.132 1.00 96.81 73 VAL A CA 1
ATOM 573 C C . VAL A 1 73 ? 3.018 8.386 -10.525 1.00 96.81 73 VAL A C 1
ATOM 575 O O . VAL A 1 73 ? 3.813 7.568 -10.977 1.00 96.81 73 VAL A O 1
ATOM 578 N N . PHE A 1 74 ? 1.987 8.831 -11.256 1.00 97.38 74 PHE A N 1
ATOM 579 C CA . PHE A 1 74 ? 1.731 8.345 -12.616 1.00 97.38 74 PHE A CA 1
ATOM 580 C C . PHE A 1 74 ? 2.822 8.799 -13.578 1.00 97.38 74 PHE A C 1
ATOM 582 O O . PHE A 1 74 ? 3.332 7.987 -14.344 1.00 97.38 74 PHE A O 1
ATOM 589 N N . HIS A 1 75 ? 3.208 10.078 -13.513 1.00 97.69 75 HIS A N 1
ATOM 590 C CA . HIS A 1 75 ? 4.290 10.612 -14.341 1.00 97.69 75 HIS A CA 1
ATOM 591 C C . HIS A 1 75 ? 5.606 9.887 -14.053 1.00 97.69 75 HIS A C 1
ATOM 593 O O . HIS A 1 75 ? 6.271 9.463 -14.990 1.00 97.69 75 HIS A O 1
ATOM 599 N N . MET A 1 76 ? 5.927 9.643 -12.778 1.00 97.19 76 MET A N 1
ATOM 600 C CA . MET A 1 76 ? 7.113 8.875 -12.377 1.00 97.19 76 MET A CA 1
ATOM 601 C C . MET A 1 76 ? 7.132 7.476 -13.008 1.00 97.19 76 MET A C 1
ATOM 603 O O . MET A 1 76 ? 8.128 7.087 -13.618 1.00 97.19 76 MET A O 1
ATOM 607 N N . VAL A 1 77 ? 6.021 6.734 -12.900 1.00 96.12 77 VAL A N 1
ATOM 608 C CA . VAL A 1 77 ? 5.883 5.397 -13.499 1.00 96.12 77 VAL A CA 1
ATOM 609 C C . VAL A 1 77 ? 6.045 5.465 -15.015 1.00 96.12 77 VAL A C 1
ATOM 611 O O . VAL A 1 77 ? 6.781 4.659 -15.578 1.00 96.12 77 VAL A O 1
ATOM 614 N N . MET A 1 78 ? 5.405 6.429 -15.682 1.00 96.75 78 MET A N 1
ATOM 615 C CA . MET A 1 78 ? 5.505 6.597 -17.136 1.00 96.75 78 MET A CA 1
ATOM 616 C C . MET A 1 78 ? 6.934 6.909 -17.588 1.00 96.75 78 MET A C 1
ATOM 618 O O . MET A 1 78 ? 7.400 6.313 -18.554 1.00 96.75 78 MET A O 1
ATOM 622 N N . GLN A 1 79 ? 7.637 7.811 -16.894 1.00 96.00 79 GLN A N 1
ATOM 623 C CA . GLN A 1 79 ? 9.026 8.153 -17.212 1.00 96.00 79 GLN A CA 1
ATOM 624 C C . GLN A 1 79 ? 9.939 6.933 -17.071 1.00 96.00 79 GLN A C 1
ATOM 626 O O . GLN A 1 79 ? 10.670 6.607 -18.004 1.00 96.00 79 GLN A O 1
ATOM 631 N N . TYR A 1 80 ? 9.838 6.219 -15.946 1.00 93.38 80 TYR A N 1
ATOM 632 C CA . TYR A 1 80 ? 10.737 5.107 -15.645 1.00 93.38 80 TYR A CA 1
ATOM 633 C C . TYR A 1 80 ? 10.475 3.866 -16.510 1.00 93.38 80 TYR A C 1
ATOM 635 O O . TYR A 1 80 ? 11.408 3.221 -16.982 1.00 93.38 80 TYR A O 1
ATOM 643 N N . THR A 1 81 ? 9.203 3.516 -16.721 1.00 88.69 81 THR A N 1
ATOM 644 C CA . THR A 1 81 ? 8.817 2.262 -17.397 1.00 88.69 81 THR A CA 1
ATOM 645 C C . THR A 1 81 ? 8.535 2.430 -18.891 1.00 88.69 81 THR A C 1
ATOM 647 O O . THR A 1 81 ? 8.453 1.437 -19.610 1.00 88.69 81 THR A O 1
ATOM 650 N N . GLY A 1 82 ? 8.339 3.663 -19.370 1.00 91.94 82 GLY A N 1
ATOM 651 C CA . GLY A 1 82 ? 7.861 3.940 -20.728 1.00 91.94 82 GLY A CA 1
ATOM 652 C C . GLY A 1 82 ? 6.382 3.600 -20.961 1.00 91.94 82 GLY A C 1
ATOM 653 O O . GLY A 1 82 ? 5.921 3.652 -22.101 1.00 91.94 82 GLY A O 1
ATOM 654 N N . ALA A 1 83 ? 5.637 3.249 -19.908 1.00 92.31 83 ALA A N 1
ATOM 655 C CA . ALA A 1 83 ? 4.223 2.899 -19.988 1.00 92.31 83 ALA A CA 1
ATOM 656 C C . ALA A 1 83 ? 3.347 4.077 -20.450 1.00 92.31 83 ALA A C 1
ATOM 658 O O . ALA A 1 83 ? 3.601 5.244 -20.137 1.00 92.31 83 ALA A O 1
ATOM 659 N N . SER A 1 84 ? 2.251 3.766 -21.145 1.00 94.62 84 SER A N 1
ATOM 660 C CA . SER A 1 84 ? 1.184 4.734 -21.410 1.00 94.62 84 SER A CA 1
ATOM 661 C C . SER A 1 84 ? 0.436 5.105 -20.122 1.00 94.62 84 SER A C 1
ATOM 663 O O . SER A 1 84 ? 0.475 4.384 -19.127 1.00 94.62 84 SER A O 1
ATOM 665 N N . PHE A 1 85 ? -0.303 6.218 -20.127 1.00 93.88 85 PHE A N 1
ATOM 666 C CA . PHE A 1 85 ? -1.041 6.666 -18.938 1.00 93.88 85 PHE A CA 1
ATOM 667 C C . PHE A 1 85 ? -2.026 5.612 -18.372 1.00 93.88 85 PHE A C 1
ATOM 669 O O . PHE A 1 85 ? -2.003 5.386 -17.162 1.00 93.88 85 PHE A O 1
ATOM 676 N N . PRO A 1 86 ? -2.839 4.895 -19.182 1.00 91.19 86 PRO A N 1
ATOM 677 C CA . PRO A 1 86 ? -3.690 3.818 -18.664 1.00 91.19 86 PRO A CA 1
ATOM 678 C C . PRO A 1 86 ? -2.909 2.640 -18.064 1.00 91.19 86 PRO A C 1
ATOM 680 O O . PRO A 1 86 ? -3.354 2.042 -17.085 1.00 91.19 86 PRO A O 1
ATOM 683 N N . GLU A 1 87 ? -1.752 2.300 -18.637 1.00 90.75 87 GLU A N 1
ATOM 684 C CA . GLU A 1 87 ? -0.875 1.250 -18.108 1.00 90.75 87 GLU A CA 1
ATOM 685 C C . GLU A 1 87 ? -0.245 1.682 -16.783 1.00 90.75 87 GLU A C 1
ATOM 687 O O . GLU A 1 87 ? -0.262 0.909 -15.826 1.00 90.75 87 GLU A O 1
ATOM 692 N N . ALA A 1 88 ? 0.216 2.933 -16.692 1.00 94.56 88 ALA A N 1
ATOM 693 C CA . ALA A 1 88 ? 0.756 3.511 -15.468 1.00 94.56 88 ALA A CA 1
ATOM 694 C C . ALA A 1 88 ? -0.283 3.534 -14.338 1.00 94.56 88 ALA A C 1
ATOM 696 O O . ALA A 1 88 ? 0.033 3.136 -13.220 1.00 94.56 88 ALA A O 1
ATOM 697 N N . ILE A 1 89 ? -1.539 3.901 -14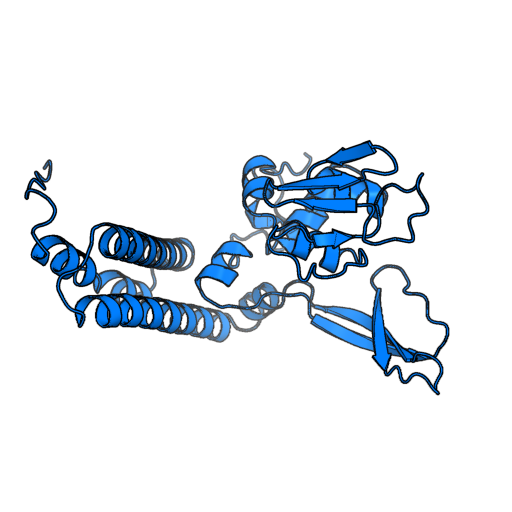.628 1.00 93.88 89 ILE A N 1
ATOM 698 C CA . ILE A 1 89 ? -2.640 3.788 -13.657 1.00 93.88 89 ILE A CA 1
ATOM 699 C C . ILE A 1 89 ? -2.789 2.343 -13.174 1.00 93.88 89 ILE A C 1
ATOM 701 O O . ILE A 1 89 ? -2.897 2.109 -11.975 1.00 93.88 89 ILE A O 1
ATOM 705 N N . GLY A 1 90 ? -2.775 1.372 -14.093 1.00 90.00 90 GLY A N 1
ATOM 706 C CA . GLY A 1 90 ? -2.875 -0.044 -13.745 1.00 90.00 90 GLY A CA 1
ATOM 707 C C . GLY A 1 90 ? -1.746 -0.513 -12.826 1.00 90.00 90 GLY A C 1
ATOM 708 O O . GLY A 1 90 ? -2.018 -1.214 -11.858 1.00 90.00 90 GLY A O 1
ATOM 709 N N . ILE A 1 91 ? -0.505 -0.092 -13.096 1.00 89.75 91 ILE A N 1
ATOM 710 C CA . ILE A 1 91 ? 0.669 -0.404 -12.265 1.00 89.75 91 ILE A CA 1
ATOM 711 C C . ILE A 1 91 ? 0.510 0.187 -10.861 1.00 89.75 91 ILE A C 1
ATOM 713 O O . ILE A 1 91 ? 0.679 -0.535 -9.882 1.00 89.75 91 ILE A O 1
ATOM 717 N N . VAL A 1 92 ? 0.147 1.471 -10.754 1.00 92.81 92 VAL A N 1
ATOM 718 C CA . VAL A 1 92 ? -0.044 2.133 -9.452 1.00 92.81 92 VAL A CA 1
ATOM 719 C C . VAL A 1 92 ? -1.189 1.482 -8.676 1.00 92.81 92 VAL A C 1
ATOM 721 O O . VAL A 1 92 ? -1.041 1.207 -7.490 1.00 92.81 92 VAL A O 1
ATOM 724 N N . ALA A 1 93 ? -2.303 1.167 -9.339 1.00 90.38 93 ALA A N 1
ATOM 725 C CA . ALA A 1 93 ? -3.441 0.506 -8.711 1.00 90.38 93 ALA A CA 1
ATOM 726 C C . ALA A 1 93 ? -3.103 -0.909 -8.220 1.00 90.38 93 ALA A C 1
ATOM 728 O O . ALA A 1 93 ? -3.531 -1.291 -7.135 1.00 90.38 93 ALA A O 1
ATOM 729 N N . ASP A 1 94 ? -2.303 -1.668 -8.976 1.00 86.06 94 ASP A N 1
ATOM 730 C CA . ASP A 1 94 ? -1.804 -2.975 -8.537 1.00 86.06 94 ASP A CA 1
ATOM 731 C C . ASP A 1 94 ? -0.933 -2.850 -7.277 1.00 86.06 94 ASP A C 1
ATOM 733 O O . ASP A 1 94 ? -1.054 -3.677 -6.377 1.00 86.06 94 ASP A O 1
ATOM 737 N N . THR A 1 95 ? -0.096 -1.811 -7.180 1.00 85.25 95 THR A N 1
ATOM 738 C CA . THR A 1 95 ? 0.694 -1.528 -5.967 1.00 85.25 95 THR A CA 1
ATOM 739 C C . THR A 1 95 ? -0.178 -1.068 -4.793 1.00 85.25 95 THR A C 1
ATOM 741 O O . THR A 1 95 ? 0.132 -1.372 -3.648 1.00 85.25 95 THR A O 1
ATOM 744 N N . CYS A 1 96 ? -1.304 -0.399 -5.051 1.00 87.00 96 CYS A N 1
ATOM 745 C CA . CYS A 1 96 ? -2.223 0.082 -4.011 1.00 87.00 96 CYS A CA 1
ATOM 746 C C . CYS A 1 96 ? -3.195 -0.992 -3.481 1.00 87.00 96 CYS A C 1
ATOM 748 O O . CYS A 1 96 ? -4.190 -0.655 -2.845 1.00 87.00 96 CYS A O 1
ATOM 750 N N . GLY A 1 97 ? -2.935 -2.279 -3.727 1.00 78.81 97 GLY A N 1
ATOM 751 C CA . GLY A 1 97 ? -3.782 -3.390 -3.271 1.00 78.81 97 GLY A CA 1
ATOM 752 C C . GLY A 1 97 ? -4.726 -3.951 -4.338 1.00 78.81 97 GLY A C 1
ATOM 753 O O . GLY A 1 97 ? -5.409 -4.943 -4.087 1.00 78.81 97 GLY A O 1
ATOM 754 N N . GLY A 1 98 ? -4.720 -3.395 -5.553 1.00 83.06 98 GLY A N 1
ATOM 755 C CA . GLY A 1 98 ? -5.382 -3.968 -6.723 1.00 83.06 98 GLY A CA 1
ATOM 756 C C . GLY A 1 98 ? -6.246 -2.977 -7.501 1.00 83.06 98 GLY A C 1
ATOM 757 O O . GLY A 1 98 ? -6.876 -2.077 -6.953 1.00 83.06 98 GLY A O 1
ATOM 758 N N . ARG A 1 99 ? -6.340 -3.198 -8.815 1.00 85.56 99 ARG A N 1
ATOM 759 C CA . ARG A 1 99 ? -7.126 -2.371 -9.749 1.00 85.56 99 ARG A CA 1
ATOM 760 C C . ARG A 1 99 ? -8.589 -2.195 -9.361 1.00 85.56 99 ARG A C 1
ATOM 762 O O . ARG A 1 99 ? -9.120 -1.106 -9.554 1.00 85.56 99 ARG A O 1
ATOM 769 N N . ASP A 1 100 ? -9.226 -3.237 -8.829 1.00 81.88 100 ASP A N 1
ATOM 770 C CA . ASP A 1 100 ? -10.672 -3.256 -8.572 1.00 81.88 100 ASP A CA 1
ATOM 771 C C . ASP A 1 100 ? -11.124 -2.198 -7.549 1.00 81.88 100 ASP A C 1
ATOM 773 O O . ASP A 1 100 ? -12.261 -1.734 -7.635 1.00 81.88 100 ASP A O 1
ATOM 777 N N . HIS A 1 101 ? -10.225 -1.738 -6.668 1.00 80.50 101 HIS A N 1
ATOM 778 C CA . HIS A 1 101 ? -10.469 -0.620 -5.745 1.00 80.50 101 HIS A CA 1
ATOM 779 C C . HIS A 1 101 ? -10.822 0.687 -6.438 1.00 80.50 101 HIS A C 1
ATOM 781 O O . HIS A 1 101 ? -11.533 1.514 -5.877 1.00 80.50 101 HIS A O 1
ATOM 787 N N . TYR A 1 102 ? -10.315 0.865 -7.652 1.00 87.38 102 TYR A N 1
ATOM 788 C CA . TYR A 1 102 ? -10.295 2.151 -8.320 1.00 87.38 102 TYR A CA 1
ATOM 789 C C . TYR A 1 102 ? -11.127 2.131 -9.601 1.00 87.38 102 TYR A C 1
ATOM 791 O O . TYR A 1 102 ? -11.043 3.074 -10.368 1.00 87.38 102 TYR A O 1
ATOM 799 N N . ILE A 1 103 ? -11.917 1.092 -9.900 1.00 86.31 103 ILE A N 1
ATOM 800 C CA . ILE A 1 103 ? -12.719 1.045 -11.138 1.00 86.31 103 ILE A CA 1
ATOM 801 C C . ILE A 1 103 ? -14.057 1.776 -10.942 1.00 86.31 103 ILE A C 1
ATOM 803 O O . ILE A 1 103 ? -14.935 1.296 -10.228 1.00 86.31 103 ILE A O 1
ATOM 807 N N . LEU A 1 104 ? -14.256 2.881 -11.671 1.00 83.75 104 LEU A N 1
ATOM 808 C CA . LEU A 1 104 ? -15.522 3.628 -11.721 1.00 83.75 104 LEU A CA 1
ATOM 809 C C . LEU A 1 104 ? -16.534 3.001 -12.686 1.00 83.75 104 LEU A C 1
ATOM 811 O O . LEU A 1 104 ? -17.730 2.953 -12.406 1.00 83.75 104 LEU A O 1
ATOM 815 N N . SER A 1 105 ? -16.075 2.551 -13.857 1.00 76.06 105 SER A N 1
ATOM 816 C CA . SER A 1 105 ? -16.931 1.906 -14.857 1.00 76.06 105 SER A CA 1
ATOM 817 C C . SER A 1 105 ? -16.134 1.029 -15.825 1.00 76.06 105 SER A C 1
ATOM 819 O O . SER A 1 105 ? -14.953 1.262 -16.084 1.00 76.06 105 SER A O 1
ATOM 821 N N . GLY A 1 106 ? -16.790 -0.005 -16.361 1.00 68.06 106 GLY A N 1
ATOM 822 C CA . GLY A 1 106 ? -16.191 -0.994 -17.260 1.00 68.06 106 GLY A CA 1
ATOM 823 C C . GLY A 1 106 ? -16.376 -2.428 -16.763 1.00 68.06 106 GLY A C 1
ATOM 824 O O . GLY A 1 106 ? -16.919 -2.669 -15.685 1.00 68.06 106 GLY A O 1
ATOM 825 N N . THR A 1 107 ? -15.946 -3.398 -17.569 1.00 56.91 107 THR A N 1
ATOM 826 C CA . THR A 1 107 ? -15.921 -4.804 -17.157 1.00 56.91 107 THR A CA 1
ATOM 827 C C . THR A 1 107 ? -14.808 -4.960 -16.126 1.00 56.91 107 THR A C 1
ATOM 829 O O . THR A 1 107 ? -13.629 -4.902 -16.475 1.00 56.91 107 THR A O 1
ATOM 832 N N . ARG A 1 108 ? -15.177 -5.125 -14.851 1.00 59.19 108 ARG A N 1
ATOM 833 C CA . ARG A 1 108 ? -14.249 -5.608 -13.818 1.00 59.19 108 ARG A CA 1
ATOM 834 C C . ARG A 1 108 ? -13.621 -6.928 -14.327 1.00 59.19 108 ARG A C 1
ATOM 836 O O . ARG A 1 108 ? -14.247 -7.624 -15.133 1.00 59.19 108 ARG A O 1
ATOM 843 N N . GLY A 1 109 ? -12.381 -7.252 -13.946 1.00 56.44 109 GLY A N 1
ATOM 844 C CA . GLY A 1 109 ? -11.656 -8.425 -14.478 1.00 56.44 109 GLY A CA 1
ATOM 845 C C . GLY A 1 109 ? -12.384 -9.760 -14.232 1.00 56.44 109 GLY A C 1
ATOM 846 O O . GLY A 1 109 ? -13.424 -9.788 -13.605 1.00 56.44 109 GLY A O 1
ATOM 847 N N . LYS A 1 110 ? -11.867 -10.925 -14.648 1.00 47.28 110 LYS A N 1
ATOM 848 C CA . LYS A 1 110 ? -12.546 -12.223 -14.363 1.00 47.28 110 LYS A CA 1
ATOM 849 C C . LYS A 1 110 ? -12.817 -12.491 -12.862 1.00 47.28 110 LYS A C 1
ATOM 851 O O . LYS A 1 110 ? -13.641 -13.339 -12.544 1.00 47.28 110 LYS A O 1
ATOM 856 N N . TYR A 1 111 ? -12.174 -11.734 -11.968 1.00 47.94 111 TYR A N 1
ATOM 857 C CA . TYR A 1 111 ? -12.371 -11.716 -10.512 1.00 47.94 111 TYR A CA 1
ATOM 858 C C . TYR A 1 111 ? -13.389 -10.648 -10.028 1.00 47.94 111 TYR A C 1
ATOM 860 O O . TYR A 1 111 ? -13.553 -10.436 -8.834 1.00 47.94 111 TYR A O 1
ATOM 868 N N . ALA A 1 112 ? -14.126 -10.036 -10.964 1.00 48.03 112 ALA A N 1
ATOM 869 C CA . ALA A 1 112 ? -15.113 -8.951 -10.862 1.00 48.03 112 ALA A CA 1
ATOM 870 C C . ALA A 1 112 ? -16.265 -9.100 -9.872 1.00 48.03 112 ALA A C 1
ATOM 872 O O . ALA A 1 112 ? -17.069 -8.168 -9.738 1.00 48.03 112 ALA A O 1
ATOM 873 N N . ALA A 1 113 ? -16.423 -10.262 -9.253 1.00 49.25 113 ALA A N 1
ATOM 874 C CA . ALA A 1 113 ? -17.585 -10.586 -8.441 1.00 49.25 113 ALA A CA 1
ATOM 875 C C . ALA A 1 113 ? -17.492 -9.956 -7.038 1.00 49.25 113 ALA A C 1
ATOM 877 O O . ALA A 1 113 ? -17.645 -10.644 -6.039 1.00 49.25 113 ALA A O 1
ATOM 878 N N . GLY A 1 114 ? -17.220 -8.649 -6.958 1.00 58.12 114 GLY A N 1
ATOM 879 C CA . GLY A 1 114 ? -17.250 -7.893 -5.701 1.00 58.12 114 GLY A CA 1
ATOM 880 C C . GLY A 1 114 ? -16.164 -8.266 -4.689 1.00 58.12 114 GLY A C 1
ATOM 881 O O . GLY A 1 114 ? -16.324 -7.964 -3.513 1.00 58.12 114 GLY A O 1
ATOM 882 N N . ILE A 1 115 ? -15.085 -8.917 -5.127 1.00 64.94 115 ILE A N 1
ATOM 883 C CA . ILE A 1 115 ? -13.954 -9.289 -4.274 1.00 64.94 115 ILE A CA 1
ATOM 884 C C . ILE A 1 115 ? -12.956 -8.128 -4.275 1.00 64.94 115 ILE A C 1
ATOM 886 O O . ILE A 1 115 ? -12.237 -7.921 -5.249 1.00 64.94 115 ILE A O 1
ATOM 890 N N . THR A 1 116 ? -12.924 -7.371 -3.185 1.00 76.31 116 THR A N 1
ATOM 891 C CA . THR A 1 116 ? -11.927 -6.327 -2.908 1.00 76.31 116 THR A CA 1
ATOM 892 C C . THR A 1 116 ? -11.239 -6.665 -1.593 1.00 76.31 116 THR A C 1
ATOM 894 O O . THR A 1 116 ? -11.932 -6.877 -0.598 1.00 76.31 116 THR A O 1
ATOM 897 N N . VAL A 1 117 ? -9.907 -6.738 -1.595 1.00 86.25 117 VAL A N 1
ATOM 898 C CA . VAL A 1 117 ? -9.097 -6.893 -0.371 1.00 86.25 117 VAL A CA 1
ATOM 899 C C . VAL A 1 117 ? -8.830 -5.536 0.267 1.00 86.25 117 VAL A C 1
ATOM 901 O O . VAL A 1 117 ? -9.387 -4.555 -0.180 1.00 86.25 117 VAL A O 1
ATOM 904 N N . LEU A 1 118 ? -8.022 -5.439 1.319 1.00 89.94 118 LEU A N 1
ATOM 905 C CA . LEU A 1 118 ? -7.638 -4.132 1.848 1.00 89.94 118 LEU A CA 1
ATOM 906 C C . LEU A 1 118 ? -6.686 -3.432 0.868 1.00 89.94 118 LEU A C 1
ATOM 908 O O . LEU A 1 118 ? -5.802 -4.076 0.292 1.00 89.94 118 LEU A O 1
ATOM 912 N N . ASN A 1 119 ? -6.846 -2.118 0.710 1.00 88.62 119 ASN A N 1
ATOM 913 C CA . ASN A 1 119 ? -5.854 -1.298 0.025 1.00 88.62 119 ASN A CA 1
ATOM 914 C C . ASN A 1 119 ? -4.620 -1.087 0.924 1.00 88.62 119 ASN A C 1
ATOM 916 O O . ASN A 1 119 ? -4.617 -1.414 2.112 1.00 88.62 119 ASN A O 1
ATOM 920 N N . GLN A 1 120 ? -3.560 -0.505 0.370 1.00 84.25 120 GLN A N 1
ATOM 921 C CA . GLN A 1 120 ? -2.288 -0.375 1.086 1.00 84.25 120 GLN A CA 1
ATOM 922 C C . GLN A 1 120 ? -2.359 0.521 2.339 1.00 84.25 120 GLN A C 1
ATOM 924 O O . GLN A 1 120 ? -1.690 0.239 3.335 1.00 84.25 120 GLN A O 1
ATOM 929 N N . LYS A 1 121 ? -3.184 1.577 2.339 1.00 88.75 121 LYS A N 1
ATOM 930 C CA . LYS A 1 121 ? -3.391 2.422 3.529 1.00 88.75 121 LYS A CA 1
ATOM 931 C C . LYS A 1 121 ? -4.120 1.675 4.635 1.00 88.75 121 LYS A C 1
ATOM 933 O O . LYS A 1 121 ? -3.717 1.749 5.789 1.00 88.75 121 LYS A O 1
ATOM 938 N N . GLU A 1 122 ? -5.164 0.940 4.275 1.00 93.50 122 GLU A N 1
ATOM 939 C CA . GLU A 1 122 ? -5.928 0.108 5.202 1.00 93.50 122 GLU A CA 1
ATOM 940 C C . GLU A 1 122 ? -5.029 -1.000 5.775 1.00 93.50 122 GLU A C 1
ATOM 942 O O . GLU A 1 122 ? -5.018 -1.235 6.981 1.00 93.50 122 GLU A O 1
ATOM 947 N N . CYS A 1 123 ? -4.182 -1.615 4.942 1.00 93.06 123 CYS A N 1
ATOM 948 C CA . CYS A 1 123 ? -3.143 -2.541 5.386 1.00 93.06 123 CYS A CA 1
ATOM 949 C C . CYS A 1 123 ? -2.190 -1.898 6.408 1.00 93.06 123 CYS A C 1
ATOM 951 O O . CYS A 1 123 ? -1.968 -2.483 7.468 1.00 93.06 123 CYS A O 1
ATOM 953 N N . LYS A 1 124 ? -1.670 -0.690 6.140 1.00 91.94 124 LYS A N 1
ATOM 954 C CA . LYS A 1 124 ? -0.810 0.055 7.082 1.00 91.94 124 LYS A CA 1
ATOM 955 C C . LYS A 1 124 ? -1.523 0.337 8.404 1.00 91.94 124 LYS A C 1
ATOM 957 O O . LYS A 1 124 ? -0.950 0.083 9.461 1.00 91.94 124 LYS A O 1
ATOM 962 N N . LEU A 1 125 ? -2.773 0.794 8.345 1.00 93.88 125 LEU A N 1
ATOM 963 C CA . LEU A 1 125 ? -3.590 1.114 9.516 1.00 93.88 125 LEU A CA 1
ATOM 964 C C . LEU A 1 125 ? -3.775 -0.106 10.441 1.00 93.88 125 LEU A C 1
ATOM 966 O O . LEU A 1 125 ? -3.605 0.010 11.659 1.00 93.88 125 LEU A O 1
ATOM 970 N N . LEU A 1 126 ? -4.042 -1.282 9.855 1.00 95.00 126 LEU A N 1
ATOM 971 C CA . LEU A 1 126 ? -4.213 -2.555 10.569 1.00 95.00 126 LEU A CA 1
ATOM 972 C C . LEU A 1 126 ? -2.889 -3.283 10.882 1.00 95.00 126 LEU A C 1
ATOM 974 O O . LEU A 1 126 ? -2.896 -4.298 11.578 1.00 95.00 126 LEU A O 1
ATOM 978 N N . GLY A 1 127 ? -1.750 -2.824 10.357 1.00 93.31 127 GLY A N 1
ATOM 979 C CA . GLY A 1 127 ? -0.467 -3.524 10.488 1.00 93.31 127 GLY A CA 1
ATOM 980 C C . GLY A 1 127 ? -0.397 -4.851 9.714 1.00 93.31 127 GLY A C 1
ATOM 981 O O . GLY A 1 127 ? 0.252 -5.803 10.155 1.00 93.31 127 GLY A O 1
ATOM 982 N N . VAL A 1 128 ? -1.082 -4.932 8.572 1.00 93.50 128 VAL A N 1
ATOM 983 C CA . VAL A 1 128 ? -1.060 -6.066 7.636 1.00 93.50 128 VAL A CA 1
ATOM 984 C C . VAL A 1 128 ? -0.072 -5.770 6.507 1.00 93.50 128 VAL A C 1
ATOM 986 O O . VAL A 1 128 ? -0.057 -4.673 5.960 1.00 93.50 128 VAL A O 1
ATOM 989 N N . CYS A 1 129 ? 0.743 -6.752 6.125 1.00 87.19 129 CYS A N 1
ATOM 990 C CA . CYS A 1 129 ? 1.659 -6.627 4.991 1.00 87.19 129 CYS A CA 1
ATOM 991 C C . CYS A 1 129 ? 1.046 -7.267 3.737 1.00 87.19 129 CYS A C 1
ATOM 993 O O . CYS A 1 129 ? 0.679 -8.441 3.773 1.00 87.19 129 CYS A O 1
ATOM 995 N N . ASN A 1 130 ? 0.965 -6.513 2.636 1.00 87.81 130 ASN A N 1
ATOM 996 C CA . ASN A 1 130 ? 0.513 -7.004 1.329 1.00 87.81 130 ASN A CA 1
ATOM 997 C C . ASN A 1 130 ? 1.505 -6.658 0.204 1.00 87.81 130 ASN A C 1
ATOM 999 O O . ASN A 1 130 ? 1.134 -6.204 -0.876 1.00 87.81 130 ASN A O 1
ATOM 1003 N N . SER A 1 131 ? 2.797 -6.828 0.472 1.00 82.62 131 SER A N 1
ATOM 1004 C CA . SER A 1 131 ? 3.840 -6.625 -0.535 1.00 82.62 131 SER A CA 1
ATOM 1005 C C . SER A 1 131 ? 3.942 -7.817 -1.485 1.00 82.62 131 SER A C 1
ATOM 1007 O O . SER A 1 131 ? 3.697 -8.959 -1.089 1.00 82.62 131 SER A O 1
ATOM 1009 N N . ARG A 1 132 ? 4.368 -7.568 -2.731 1.00 83.88 132 ARG A N 1
ATOM 1010 C CA . ARG A 1 132 ? 4.653 -8.648 -3.685 1.00 83.88 132 ARG A CA 1
ATOM 1011 C C . ARG A 1 132 ? 5.702 -9.596 -3.106 1.00 83.88 132 ARG A C 1
ATOM 1013 O O . ARG A 1 132 ? 6.691 -9.164 -2.508 1.00 83.88 132 ARG A O 1
ATOM 1020 N N . ILE A 1 133 ? 5.500 -10.891 -3.314 1.00 87.12 133 ILE A N 1
ATOM 1021 C CA . ILE A 1 133 ? 6.453 -11.923 -2.914 1.00 87.12 133 ILE A CA 1
ATOM 1022 C C . ILE A 1 133 ? 7.421 -12.133 -4.064 1.00 87.12 133 ILE A C 1
ATOM 1024 O O . ILE A 1 133 ? 7.024 -12.383 -5.203 1.00 87.12 133 ILE A O 1
ATOM 1028 N N . TYR A 1 134 ? 8.701 -12.052 -3.736 1.00 86.06 134 TYR A N 1
ATOM 1029 C CA . TYR A 1 134 ? 9.803 -12.249 -4.657 1.00 86.06 134 TYR A CA 1
ATOM 1030 C C . TYR A 1 134 ? 10.616 -13.460 -4.217 1.00 86.06 134 TYR A C 1
ATOM 1032 O O . TYR A 1 134 ? 10.868 -13.639 -3.025 1.00 86.06 134 TYR A O 1
ATOM 1040 N N . ILE A 1 135 ? 11.015 -14.284 -5.181 1.00 90.06 135 ILE A N 1
ATOM 1041 C CA . ILE A 1 135 ? 11.852 -15.461 -4.950 1.00 90.06 135 ILE A CA 1
ATOM 1042 C C . ILE A 1 135 ? 13.187 -15.294 -5.677 1.00 90.06 135 ILE A C 1
ATOM 1044 O O . ILE A 1 135 ? 13.191 -14.832 -6.820 1.00 90.06 135 ILE A O 1
ATOM 1048 N N . PRO A 1 136 ? 14.323 -15.648 -5.054 1.00 90.50 136 PRO A N 1
ATOM 1049 C CA . PRO A 1 136 ? 15.611 -15.613 -5.730 1.00 90.50 136 PRO A CA 1
ATOM 1050 C C . PRO A 1 136 ? 15.638 -16.661 -6.848 1.00 90.50 136 PRO A C 1
ATOM 1052 O O . PRO A 1 136 ? 15.318 -17.828 -6.620 1.00 90.50 136 PRO A O 1
ATOM 1055 N N . VAL A 1 137 ? 16.026 -16.242 -8.052 1.00 91.94 137 VAL A N 1
ATOM 1056 C CA . VAL A 1 137 ? 16.117 -17.109 -9.239 1.00 91.94 137 VAL A CA 1
ATOM 1057 C C . VAL A 1 137 ? 17.537 -17.213 -9.789 1.00 91.94 137 VAL A C 1
ATOM 1059 O O . VAL A 1 137 ? 17.899 -18.256 -10.330 1.00 91.94 137 VAL A O 1
ATOM 1062 N N . ARG A 1 138 ? 18.360 -16.165 -9.645 1.00 90.62 138 ARG A N 1
ATOM 1063 C CA . ARG A 1 138 ? 19.767 -16.144 -10.092 1.00 90.62 138 ARG A CA 1
ATOM 1064 C C . ARG A 1 138 ? 20.630 -15.340 -9.117 1.00 90.62 138 ARG A C 1
ATOM 1066 O O . ARG A 1 138 ? 20.104 -14.520 -8.369 1.00 90.62 138 ARG A O 1
ATOM 1073 N N . TYR A 1 139 ? 21.943 -15.560 -9.132 1.00 89.19 139 TYR A N 1
ATOM 1074 C CA . TYR A 1 139 ? 22.906 -14.745 -8.389 1.00 89.19 139 TYR A CA 1
ATOM 1075 C C . TYR A 1 139 ? 24.252 -14.645 -9.120 1.00 89.19 139 TYR A C 1
ATOM 1077 O O . TYR A 1 139 ? 24.589 -15.528 -9.909 1.00 89.19 139 TYR A O 1
ATOM 1085 N N . GLY A 1 140 ? 25.017 -13.588 -8.847 1.00 85.19 140 GLY A N 1
ATOM 1086 C CA . GLY A 1 140 ? 26.402 -13.411 -9.301 1.00 85.19 140 GLY A CA 1
ATOM 1087 C C . GLY A 1 140 ? 26.841 -11.944 -9.346 1.00 85.19 140 GLY A C 1
ATOM 1088 O O . GLY A 1 140 ? 26.122 -11.071 -8.869 1.00 85.19 140 GLY A O 1
ATOM 1089 N N . GLU A 1 141 ? 28.026 -11.690 -9.900 1.00 78.50 141 GLU A N 1
ATOM 1090 C CA . GLU A 1 141 ? 28.726 -10.391 -9.829 1.00 78.50 141 GLU A CA 1
ATOM 1091 C C . GLU A 1 141 ? 28.240 -9.371 -10.875 1.00 78.50 141 GLU A C 1
ATOM 1093 O O . GLU A 1 141 ? 28.079 -8.190 -10.582 1.00 78.50 141 GLU A O 1
ATOM 1098 N N . GLU A 1 142 ? 27.919 -9.823 -12.091 1.00 74.38 142 GLU A N 1
ATOM 1099 C CA . GLU A 1 142 ? 27.394 -8.977 -13.172 1.00 74.38 142 GLU A CA 1
ATOM 1100 C C . GLU A 1 142 ? 25.975 -9.405 -13.546 1.00 74.38 142 GLU A C 1
ATOM 1102 O O . GLU A 1 142 ? 25.747 -10.160 -14.496 1.00 74.38 142 GLU A O 1
ATOM 1107 N N . MET A 1 143 ? 24.993 -8.939 -12.777 1.00 70.88 143 MET A N 1
ATOM 1108 C CA . MET A 1 143 ? 23.594 -9.288 -12.994 1.00 70.88 143 MET A CA 1
ATOM 1109 C C . MET A 1 143 ? 22.821 -8.154 -13.670 1.00 70.88 143 MET A C 1
ATOM 1111 O O . MET A 1 143 ? 23.041 -6.969 -13.432 1.00 70.88 143 MET A O 1
ATOM 1115 N N . ARG A 1 144 ? 21.881 -8.525 -14.543 1.00 70.00 144 ARG A N 1
ATOM 1116 C CA . ARG A 1 144 ? 20.876 -7.610 -15.089 1.00 70.00 144 ARG A CA 1
ATOM 1117 C C . ARG A 1 144 ? 19.509 -8.245 -14.927 1.00 70.00 144 ARG A C 1
ATOM 1119 O O . ARG A 1 144 ? 19.287 -9.357 -15.411 1.00 70.00 144 ARG A O 1
ATOM 1126 N N . ALA A 1 145 ? 18.628 -7.529 -14.240 1.00 68.00 145 ALA A N 1
ATOM 1127 C CA . ALA A 1 145 ? 17.223 -7.884 -14.167 1.00 68.00 145 ALA A CA 1
ATOM 1128 C C . ALA A 1 145 ? 16.591 -7.777 -15.560 1.00 68.00 145 ALA A C 1
ATOM 1130 O O . ALA A 1 145 ? 16.778 -6.788 -16.276 1.00 68.00 145 ALA A O 1
ATOM 1131 N N . GLU A 1 146 ? 15.858 -8.813 -15.936 1.00 72.19 146 GLU A N 1
ATOM 1132 C CA . GLU A 1 146 ? 14.981 -8.818 -17.097 1.00 72.19 146 GLU A CA 1
ATOM 1133 C C . GLU A 1 146 ? 13.593 -8.267 -16.728 1.00 72.19 146 GLU A C 1
ATOM 1135 O O . GLU A 1 146 ? 13.311 -7.897 -15.585 1.00 72.19 146 GLU A O 1
ATOM 1140 N N . ALA A 1 147 ? 12.694 -8.184 -17.711 1.00 60.88 147 ALA A N 1
ATOM 1141 C CA . ALA A 1 147 ? 11.340 -7.699 -17.478 1.00 60.88 147 ALA A CA 1
ATOM 1142 C C . ALA A 1 147 ? 10.600 -8.585 -16.455 1.00 60.88 147 ALA A C 1
ATOM 1144 O O . ALA A 1 147 ? 10.347 -9.762 -16.704 1.00 60.88 147 ALA A O 1
ATOM 1145 N N . GLY A 1 148 ? 10.207 -7.997 -15.321 1.00 62.78 148 GLY A N 1
ATOM 1146 C CA . GLY A 1 148 ? 9.527 -8.705 -14.228 1.00 62.78 148 GLY A CA 1
ATOM 1147 C C . GLY A 1 148 ? 10.463 -9.302 -13.171 1.00 62.78 148 GLY A C 1
ATOM 1148 O O . GLY A 1 148 ? 9.985 -9.931 -12.225 1.00 62.78 148 GLY A O 1
ATOM 1149 N N . GLU A 1 149 ? 11.768 -9.082 -13.308 1.00 78.56 149 GLU A N 1
ATOM 1150 C CA . GLU A 1 149 ? 12.765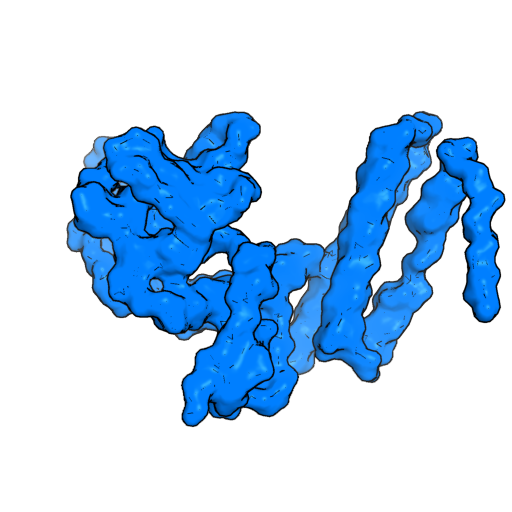 -9.382 -12.288 1.00 78.56 149 GLU A CA 1
ATOM 1151 C C . GLU A 1 149 ? 13.225 -8.101 -11.585 1.00 78.56 149 GLU A C 1
ATOM 1153 O O . GLU A 1 149 ? 13.089 -6.992 -12.107 1.00 78.56 149 GLU A O 1
ATOM 1158 N N . ARG A 1 150 ? 13.812 -8.253 -10.397 1.00 76.31 150 ARG A N 1
ATOM 1159 C CA . ARG A 1 150 ? 14.521 -7.173 -9.709 1.00 76.31 150 ARG A CA 1
ATOM 1160 C C . ARG A 1 150 ? 15.882 -7.639 -9.217 1.00 76.31 150 ARG A C 1
ATOM 1162 O O . ARG A 1 150 ? 16.060 -8.795 -8.846 1.00 76.31 150 ARG A O 1
ATOM 1169 N N . GLU A 1 151 ? 16.828 -6.715 -9.201 1.00 81.44 151 GLU A N 1
ATOM 1170 C CA . GLU A 1 151 ? 18.182 -6.919 -8.693 1.00 81.44 151 GLU A CA 1
ATOM 1171 C C . GLU A 1 151 ? 18.265 -6.470 -7.228 1.00 81.44 151 GLU A C 1
ATOM 1173 O O . GLU A 1 151 ? 17.768 -5.402 -6.863 1.00 81.44 151 GLU A O 1
ATOM 1178 N N . LYS A 1 152 ? 18.913 -7.272 -6.384 1.00 80.25 152 LYS A N 1
ATOM 1179 C CA . LYS A 1 152 ? 19.132 -6.995 -4.964 1.00 80.25 152 LYS A CA 1
ATOM 1180 C C . LYS A 1 152 ? 20.576 -7.308 -4.594 1.00 80.25 152 LYS A C 1
ATOM 1182 O O . LYS A 1 152 ? 21.056 -8.399 -4.873 1.00 80.25 152 LYS A O 1
ATOM 1187 N N . LEU A 1 153 ? 21.266 -6.385 -3.928 1.00 78.69 153 LEU A N 1
ATOM 1188 C CA . LEU A 1 153 ? 22.603 -6.657 -3.398 1.00 78.69 153 LEU A CA 1
ATOM 1189 C C . LEU A 1 153 ? 22.501 -7.690 -2.265 1.00 78.69 153 LEU A C 1
ATOM 1191 O O . LEU A 1 153 ? 21.766 -7.481 -1.299 1.00 78.69 153 LEU A O 1
ATOM 1195 N N . ALA A 1 154 ? 23.202 -8.809 -2.413 1.00 76.94 154 ALA A N 1
ATOM 1196 C CA . ALA A 1 154 ? 23.143 -9.944 -1.498 1.00 76.94 154 ALA A CA 1
ATOM 1197 C C . ALA A 1 154 ? 24.283 -9.918 -0.482 1.00 76.94 154 ALA A C 1
ATOM 1199 O O . ALA A 1 154 ? 24.057 -10.133 0.707 1.00 76.94 154 ALA A O 1
ATOM 1200 N N . ALA A 1 155 ? 25.494 -9.636 -0.957 1.00 70.31 155 ALA A N 1
ATOM 1201 C CA . ALA A 1 155 ? 26.687 -9.520 -0.139 1.00 70.31 155 ALA A CA 1
ATOM 1202 C C . ALA A 1 155 ? 27.656 -8.525 -0.776 1.00 70.31 155 ALA A C 1
ATOM 1204 O O . ALA A 1 155 ? 27.801 -8.484 -1.998 1.00 70.31 155 ALA A O 1
ATOM 1205 N N . TRP A 1 156 ? 28.308 -7.729 0.065 1.00 63.59 156 TRP A N 1
ATOM 1206 C CA . TRP A 1 156 ? 29.418 -6.875 -0.329 1.00 63.59 156 TRP A CA 1
ATOM 1207 C C . TRP A 1 156 ? 30.371 -6.714 0.853 1.00 63.59 156 TRP A C 1
ATOM 1209 O O . TRP A 1 156 ? 29.931 -6.331 1.938 1.00 63.59 156 TRP A O 1
ATOM 1219 N N . ASN A 1 157 ? 31.652 -6.982 0.614 1.00 58.34 157 ASN A N 1
ATOM 1220 C CA . ASN A 1 157 ? 32.760 -6.612 1.488 1.00 58.34 157 ASN A CA 1
ATOM 1221 C C . ASN A 1 157 ? 33.721 -5.735 0.672 1.00 58.34 157 ASN A C 1
ATOM 1223 O O . ASN A 1 157 ? 33.793 -5.886 -0.541 1.00 58.34 157 ASN A O 1
ATOM 1227 N N . GLU A 1 158 ? 34.494 -4.854 1.313 1.00 58.66 158 GLU A N 1
ATOM 1228 C CA . GLU A 1 158 ? 35.478 -4.001 0.613 1.00 58.66 158 GLU A CA 1
ATOM 1229 C C . GLU A 1 158 ? 36.563 -4.799 -0.141 1.00 58.66 158 GLU A C 1
ATOM 1231 O O . GLU A 1 158 ? 37.210 -4.255 -1.033 1.00 58.66 158 GLU A O 1
ATOM 1236 N N . GLU A 1 159 ? 36.747 -6.078 0.204 1.00 66.44 159 GLU A N 1
ATOM 1237 C CA . GLU A 1 159 ? 37.731 -6.988 -0.397 1.00 66.44 159 GLU A CA 1
ATOM 1238 C C . GLU A 1 159 ? 37.149 -7.899 -1.496 1.00 66.44 159 GLU A C 1
ATOM 1240 O O . GLU A 1 159 ? 37.920 -8.464 -2.271 1.00 66.44 159 GLU A O 1
ATOM 1245 N N . ASP A 1 160 ? 35.817 -8.018 -1.591 1.00 70.75 160 ASP A N 1
ATOM 1246 C CA . ASP A 1 160 ? 35.126 -8.950 -2.491 1.00 70.75 160 ASP A CA 1
ATOM 1247 C C . ASP A 1 160 ? 34.277 -8.204 -3.532 1.00 70.75 160 ASP A C 1
ATOM 1249 O O . ASP A 1 160 ? 33.683 -7.156 -3.258 1.00 70.75 160 ASP A O 1
ATOM 1253 N N . GLU A 1 161 ? 34.154 -8.779 -4.729 1.00 73.75 161 GLU A N 1
ATOM 1254 C CA . GLU A 1 161 ? 33.217 -8.278 -5.737 1.00 73.75 161 GLU A CA 1
ATOM 1255 C C . GLU A 1 161 ? 31.763 -8.382 -5.220 1.00 73.75 161 GLU A C 1
ATOM 1257 O O . GLU A 1 161 ? 31.394 -9.366 -4.564 1.00 73.75 161 GLU A O 1
ATOM 1262 N N . PRO A 1 162 ? 30.905 -7.373 -5.473 1.00 76.31 162 PRO A N 1
ATOM 1263 C CA . PRO A 1 162 ? 29.529 -7.375 -4.995 1.00 76.31 162 PRO A CA 1
ATOM 1264 C C . PRO A 1 162 ? 28.739 -8.530 -5.615 1.00 76.31 162 PRO A C 1
ATOM 1266 O O . PRO A 1 162 ? 28.637 -8.653 -6.833 1.00 76.31 162 PRO A O 1
ATOM 1269 N N . VAL A 1 163 ? 28.103 -9.342 -4.772 1.00 81.75 163 VAL A N 1
ATOM 1270 C CA . VAL A 1 163 ? 27.214 -10.414 -5.226 1.00 81.75 163 VAL A CA 1
ATOM 1271 C C . VAL A 1 163 ? 25.787 -9.891 -5.263 1.00 81.75 163 VAL A C 1
ATOM 1273 O O . VAL A 1 163 ? 25.228 -9.483 -4.240 1.00 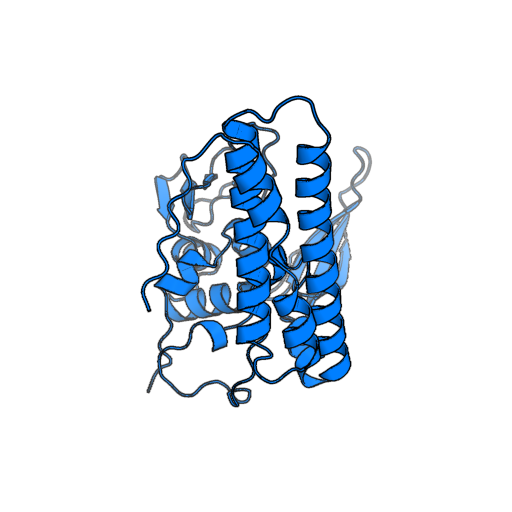81.75 163 VAL A O 1
ATOM 1276 N N . PHE A 1 164 ? 25.165 -9.955 -6.434 1.00 83.81 164 PHE A N 1
ATOM 1277 C CA . PHE A 1 164 ? 23.768 -9.600 -6.645 1.00 83.81 164 PHE A CA 1
ATOM 1278 C C . PHE A 1 164 ? 22.889 -10.848 -6.713 1.00 83.81 164 PHE A C 1
ATOM 1280 O O . PHE A 1 164 ? 23.287 -11.886 -7.237 1.00 83.81 164 PHE A O 1
ATOM 1287 N N . LEU A 1 165 ? 21.666 -10.729 -6.204 1.00 88.31 165 LEU A N 1
ATOM 1288 C CA . LEU A 1 165 ? 20.556 -11.656 -6.378 1.00 88.31 165 LEU A CA 1
ATOM 1289 C C . LEU A 1 165 ? 19.583 -11.066 -7.394 1.00 88.31 165 LEU A C 1
ATOM 1291 O O . LEU A 1 165 ? 19.174 -9.911 -7.278 1.00 88.31 165 LEU A O 1
ATOM 1295 N N . ILE A 1 166 ? 19.169 -11.880 -8.353 1.00 87.31 166 ILE A N 1
ATOM 1296 C CA . ILE A 1 166 ? 18.004 -11.605 -9.180 1.00 87.31 166 ILE A CA 1
ATOM 1297 C C . ILE A 1 166 ? 16.821 -12.331 -8.563 1.00 87.31 166 ILE A C 1
ATOM 1299 O O . ILE A 1 166 ? 16.851 -13.552 -8.388 1.00 87.31 166 ILE A O 1
ATOM 1303 N N . GLU A 1 167 ? 15.782 -11.574 -8.239 1.00 87.75 167 GLU A N 1
ATOM 1304 C CA . GLU A 1 167 ? 14.530 -12.100 -7.724 1.00 87.75 167 GLU A CA 1
ATOM 1305 C C . GLU A 1 167 ? 13.419 -11.944 -8.768 1.00 87.75 167 GLU A C 1
ATOM 1307 O O . GLU A 1 167 ? 13.288 -10.898 -9.405 1.00 87.75 167 GLU A O 1
ATOM 1312 N N . GLN A 1 168 ? 12.583 -12.969 -8.907 1.00 87.81 168 GLN A N 1
ATOM 1313 C CA . GLN A 1 168 ? 11.385 -12.932 -9.737 1.00 87.81 168 GLN A CA 1
ATOM 1314 C C . GLN A 1 168 ? 10.148 -12.785 -8.851 1.00 87.81 168 GLN A C 1
ATOM 1316 O O . GLN A 1 168 ? 10.063 -13.392 -7.781 1.00 87.81 168 GLN A O 1
ATOM 1321 N N . CYS A 1 169 ? 9.175 -11.986 -9.292 1.00 85.81 169 CYS A N 1
ATOM 1322 C CA . CYS A 1 169 ? 7.899 -11.868 -8.592 1.00 85.81 169 CYS A CA 1
ATOM 1323 C C . CYS A 1 169 ? 7.105 -13.182 -8.710 1.00 85.81 169 CYS A C 1
ATOM 1325 O O . CYS A 1 169 ? 6.685 -13.559 -9.805 1.00 85.81 169 CYS A O 1
ATOM 1327 N N . ALA A 1 170 ? 6.907 -13.862 -7.580 1.00 88.19 170 ALA A N 1
ATOM 1328 C CA . ALA A 1 170 ? 6.132 -15.095 -7.474 1.00 88.19 170 ALA A CA 1
ATOM 1329 C C . ALA A 1 170 ? 4.638 -14.821 -7.252 1.00 88.19 170 ALA A C 1
ATOM 1331 O O . ALA A 1 170 ? 3.804 -15.467 -7.875 1.00 88.19 170 ALA A O 1
ATOM 1332 N N . GLU A 1 171 ? 4.304 -13.846 -6.401 1.00 88.06 171 GLU A N 1
ATOM 1333 C CA . GLU A 1 171 ? 2.922 -13.431 -6.136 1.00 88.06 171 GLU A CA 1
ATOM 1334 C C . GLU A 1 171 ? 2.837 -11.904 -6.072 1.00 88.06 171 GLU A C 1
ATOM 1336 O O . GLU A 1 171 ? 3.637 -11.251 -5.400 1.00 88.06 171 GLU A O 1
ATOM 1341 N N . LYS A 1 172 ? 1.863 -11.329 -6.779 1.00 82.50 172 LYS A N 1
ATOM 1342 C CA . LYS A 1 172 ? 1.667 -9.879 -6.886 1.00 82.50 172 LYS A CA 1
ATOM 1343 C C . LYS A 1 172 ? 0.762 -9.319 -5.797 1.00 82.50 172 LYS A C 1
ATOM 1345 O O . LYS A 1 172 ? 0.871 -8.139 -5.491 1.00 82.50 172 LYS A O 1
ATOM 1350 N N . ASN A 1 173 ? -0.153 -10.118 -5.261 1.00 85.69 173 ASN A N 1
ATOM 1351 C CA . ASN A 1 173 ? -1.068 -9.697 -4.208 1.00 85.69 173 ASN A CA 1
ATOM 1352 C C . ASN A 1 173 ? -1.377 -10.893 -3.295 1.00 85.69 173 ASN A C 1
ATOM 1354 O O . ASN A 1 173 ? -2.407 -11.553 -3.465 1.00 85.69 173 ASN A O 1
ATOM 1358 N N . PRO A 1 174 ? -0.484 -11.190 -2.333 1.00 90.31 174 PRO A N 1
ATOM 1359 C CA . PRO A 1 174 ? -0.644 -12.333 -1.437 1.00 90.31 174 PRO A CA 1
ATOM 1360 C C . PRO A 1 174 ? -1.948 -12.293 -0.649 1.00 90.31 174 PRO A C 1
ATOM 1362 O O . PRO A 1 174 ? -2.532 -13.337 -0.371 1.00 90.31 174 PRO A O 1
ATOM 1365 N N . LEU A 1 175 ? -2.429 -11.095 -0.309 1.00 90.69 175 LEU A N 1
ATOM 1366 C CA . LEU A 1 175 ? -3.676 -10.936 0.422 1.00 90.69 175 LEU A CA 1
ATOM 1367 C C . LEU A 1 175 ? -4.891 -11.323 -0.430 1.00 90.69 175 LEU A C 1
ATOM 1369 O O . LEU A 1 175 ? -5.795 -11.998 0.061 1.00 90.69 175 LEU A O 1
ATOM 1373 N N . LEU A 1 176 ? -4.900 -10.936 -1.709 1.00 88.25 176 LEU A N 1
ATOM 1374 C CA . LEU A 1 176 ? -5.929 -11.348 -2.665 1.00 88.25 176 LEU A CA 1
ATOM 1375 C C . LEU A 1 176 ? -5.877 -12.849 -2.932 1.00 88.25 176 LEU A C 1
ATOM 1377 O O . LEU A 1 176 ? -6.929 -13.478 -3.039 1.00 88.25 176 LEU A O 1
ATOM 1381 N N . GLU A 1 177 ? -4.680 -13.423 -3.032 1.00 89.88 177 GLU A N 1
ATOM 1382 C CA . GLU A 1 177 ? -4.529 -14.864 -3.213 1.00 89.88 177 GLU A CA 1
ATOM 1383 C C . GLU A 1 177 ? -5.023 -15.635 -1.982 1.00 89.88 177 GLU A C 1
ATOM 1385 O O . GLU A 1 177 ? -5.801 -16.579 -2.125 1.00 89.88 177 GLU A O 1
ATOM 1390 N N . LEU A 1 178 ? -4.689 -15.181 -0.768 1.00 91.75 178 LEU A N 1
ATOM 1391 C CA . LEU A 1 178 ? -5.208 -15.755 0.476 1.00 91.75 178 LEU A CA 1
ATOM 1392 C C . LEU A 1 178 ? -6.736 -15.656 0.545 1.00 91.75 178 LEU A C 1
ATOM 1394 O O . LEU A 1 178 ? -7.396 -16.647 0.825 1.00 91.75 178 LEU A O 1
ATOM 1398 N N . MET A 1 179 ? -7.316 -14.498 0.217 1.00 90.75 179 MET A N 1
ATOM 1399 C CA . MET A 1 179 ? -8.773 -14.311 0.206 1.00 90.75 179 MET A CA 1
ATOM 1400 C C . MET A 1 179 ? -9.484 -15.288 -0.743 1.00 90.75 179 MET A C 1
ATOM 1402 O O . MET A 1 179 ? -10.596 -15.731 -0.451 1.00 90.75 179 MET A O 1
ATOM 1406 N N . LYS A 1 180 ? -8.862 -15.619 -1.881 1.00 88.44 180 LYS A N 1
ATOM 1407 C CA . LYS A 1 180 ? -9.416 -16.556 -2.871 1.00 88.44 180 LYS A CA 1
ATOM 1408 C C . LYS A 1 180 ? -9.247 -18.017 -2.468 1.00 88.44 180 LYS A C 1
ATOM 1410 O O . LYS A 1 180 ? -10.124 -18.823 -2.770 1.00 88.44 180 LYS A O 1
ATOM 1415 N N . THR A 1 181 ? -8.112 -18.358 -1.867 1.00 93.06 181 THR A N 1
ATOM 1416 C CA . THR A 1 181 ? -7.731 -19.746 -1.570 1.00 93.06 181 THR A CA 1
ATOM 1417 C C . THR A 1 181 ? -8.242 -20.215 -0.211 1.00 93.06 181 THR A C 1
ATOM 1419 O O . THR A 1 181 ? -8.697 -21.351 -0.099 1.00 93.06 181 THR A O 1
ATOM 1422 N N . ASP A 1 182 ? -8.225 -19.341 0.796 1.00 95.19 182 ASP A N 1
ATOM 1423 C CA . ASP A 1 182 ? -8.680 -19.605 2.160 1.00 95.19 182 ASP A CA 1
ATOM 1424 C C . ASP A 1 182 ? -9.273 -18.331 2.789 1.00 95.19 182 ASP A C 1
ATOM 1426 O O . ASP A 1 182 ? -8.617 -17.560 3.500 1.00 95.19 182 ASP A O 1
ATOM 1430 N N . TYR A 1 183 ? -10.560 -18.111 2.510 1.00 92.25 183 TYR A N 1
ATOM 1431 C CA . TYR A 1 183 ? -11.287 -16.941 2.995 1.00 92.25 183 TYR A CA 1
ATOM 1432 C C . TYR A 1 183 ? -11.369 -16.875 4.527 1.00 92.25 183 TYR A C 1
ATOM 1434 O O . TYR A 1 183 ? -11.307 -15.782 5.083 1.00 92.25 183 TYR A O 1
ATOM 1442 N N . GLU A 1 184 ? -11.482 -18.010 5.225 1.00 94.38 184 GLU A N 1
ATOM 1443 C CA . GLU A 1 184 ? -11.548 -18.022 6.694 1.00 94.38 184 GLU A CA 1
ATOM 1444 C C . GLU A 1 184 ? -10.200 -17.643 7.316 1.00 94.38 184 GLU A C 1
ATOM 1446 O O . GLU A 1 184 ? -10.151 -16.887 8.293 1.00 94.38 184 GLU A O 1
ATOM 1451 N N . CYS A 1 185 ? -9.088 -18.091 6.727 1.00 95.69 185 CYS A N 1
ATOM 1452 C CA . CYS A 1 185 ? -7.754 -17.646 7.126 1.00 95.69 185 CYS A CA 1
ATOM 1453 C C . CYS A 1 185 ? -7.560 -16.145 6.861 1.00 95.69 185 CYS A C 1
ATOM 1455 O O . CYS A 1 185 ? -7.131 -15.416 7.756 1.00 95.69 185 CYS A O 1
ATOM 1457 N N . TYR A 1 186 ? -7.959 -15.652 5.682 1.00 94.81 186 TYR A N 1
ATOM 1458 C CA . TYR A 1 186 ? -7.961 -14.217 5.380 1.00 94.81 186 TYR A CA 1
ATOM 1459 C C . TYR A 1 186 ? -8.777 -13.425 6.413 1.00 94.81 186 TYR A C 1
ATOM 1461 O O . TYR A 1 186 ? -8.257 -12.509 7.050 1.00 94.81 186 TYR A O 1
ATOM 1469 N N . ARG A 1 187 ? -10.037 -13.816 6.626 1.00 94.88 187 ARG A N 1
ATOM 1470 C CA . ARG A 1 187 ? -10.965 -13.174 7.559 1.00 94.88 187 ARG A CA 1
ATOM 1471 C C . ARG A 1 187 ? -10.390 -13.141 8.973 1.00 94.88 187 ARG A C 1
ATOM 1473 O O . ARG A 1 187 ? -10.272 -12.071 9.561 1.00 94.88 187 ARG A O 1
ATOM 1480 N N . SER A 1 188 ? -10.000 -14.294 9.513 1.00 95.31 188 SER A N 1
ATOM 1481 C CA . SER A 1 188 ? -9.466 -14.393 10.878 1.00 95.31 188 SER A CA 1
ATOM 1482 C C . SER A 1 188 ? -8.179 -13.587 11.065 1.00 95.31 188 SER A C 1
ATOM 1484 O O . SER A 1 188 ? -8.012 -12.933 12.097 1.00 95.31 188 SER A O 1
ATOM 1486 N N . MET A 1 189 ? -7.295 -13.566 10.061 1.00 96.62 189 MET A N 1
ATOM 1487 C CA . MET A 1 189 ? -6.087 -12.746 10.083 1.00 96.62 189 MET A CA 1
ATOM 1488 C C . MET A 1 189 ? -6.420 -11.254 10.159 1.00 96.62 189 MET A C 1
ATOM 1490 O O . MET A 1 189 ? -5.847 -10.565 11.004 1.00 96.62 189 MET A O 1
ATOM 1494 N N . ILE A 1 190 ? -7.332 -10.761 9.312 1.00 96.19 190 ILE A N 1
ATOM 1495 C CA . ILE A 1 190 ? -7.716 -9.343 9.298 1.00 96.19 190 ILE A CA 1
ATOM 1496 C C . ILE A 1 190 ? -8.379 -8.939 10.618 1.00 96.19 190 ILE A C 1
ATOM 1498 O O . ILE A 1 190 ? -7.969 -7.945 11.212 1.00 96.19 190 ILE A O 1
ATOM 1502 N N . LEU A 1 191 ? -9.336 -9.727 11.118 1.00 95.31 191 LEU A N 1
ATOM 1503 C CA . LEU A 1 191 ? -10.023 -9.426 12.380 1.00 95.31 191 LEU A CA 1
ATOM 1504 C C . LEU A 1 191 ? -9.054 -9.386 13.565 1.00 95.31 191 LEU A C 1
ATOM 1506 O O . LEU A 1 191 ? -9.084 -8.441 14.351 1.00 95.31 191 LEU A O 1
ATOM 1510 N N . ARG A 1 192 ? -8.146 -10.364 13.666 1.00 95.81 192 ARG A N 1
ATOM 1511 C CA . ARG A 1 192 ? -7.139 -10.383 14.734 1.00 95.81 192 ARG A CA 1
ATOM 1512 C C . ARG A 1 192 ? -6.184 -9.197 14.628 1.00 95.81 192 ARG A C 1
ATOM 1514 O O . ARG A 1 192 ? -5.860 -8.586 15.640 1.00 95.81 192 ARG A O 1
ATOM 1521 N N . LYS A 1 193 ? -5.749 -8.847 13.415 1.00 97.12 193 LYS A N 1
ATOM 1522 C CA . LYS A 1 193 ? -4.869 -7.691 13.199 1.00 97.12 193 LYS A CA 1
ATOM 1523 C C . LYS A 1 193 ? -5.550 -6.373 13.549 1.00 97.12 193 LYS A C 1
ATOM 1525 O O . LYS A 1 193 ? -4.923 -5.535 14.183 1.00 97.12 193 LYS A O 1
ATOM 1530 N N . ALA A 1 194 ? -6.833 -6.224 13.232 1.00 95.56 194 ALA A N 1
ATOM 1531 C CA . ALA A 1 194 ? -7.611 -5.066 13.655 1.00 95.56 194 ALA A CA 1
ATOM 1532 C C . ALA A 1 194 ? -7.742 -4.983 15.186 1.00 95.56 194 ALA A C 1
ATOM 1534 O O . ALA A 1 194 ? -7.528 -3.916 15.750 1.00 95.56 194 ALA A O 1
ATOM 1535 N N . GLN A 1 195 ? -8.008 -6.102 15.870 1.00 93.94 195 GLN A N 1
ATOM 1536 C CA . GLN A 1 195 ? -8.043 -6.148 17.339 1.00 93.94 195 GLN A CA 1
ATOM 1537 C C . GLN A 1 195 ? -6.695 -5.769 17.964 1.00 93.94 195 GLN A C 1
ATOM 1539 O O . GLN A 1 195 ? -6.651 -4.926 18.855 1.00 93.94 195 GLN A O 1
ATOM 1544 N N . GLU A 1 196 ? -5.588 -6.341 17.476 1.00 95.31 196 GLU A N 1
ATOM 1545 C CA . GLU A 1 196 ? -4.232 -5.978 17.913 1.00 95.31 196 GLU A CA 1
ATOM 1546 C C . GLU A 1 196 ? -3.959 -4.478 17.698 1.00 95.31 196 GLU A C 1
ATOM 1548 O O . GLU A 1 196 ? -3.386 -3.812 18.562 1.00 95.31 196 GLU A O 1
ATOM 1553 N N . ALA A 1 197 ? -4.387 -3.940 16.553 1.00 95.38 197 ALA A N 1
ATOM 1554 C CA . ALA A 1 197 ? -4.207 -2.545 16.174 1.00 95.38 197 ALA A CA 1
ATOM 1555 C C . ALA A 1 197 ? -5.029 -1.574 17.041 1.00 95.38 197 ALA A C 1
ATOM 1557 O O . ALA A 1 197 ? -4.510 -0.514 17.395 1.00 95.38 197 ALA A O 1
ATOM 1558 N N . ILE A 1 198 ? -6.269 -1.930 17.393 1.00 92.94 198 ILE A N 1
ATOM 1559 C CA . ILE A 1 198 ? -7.129 -1.157 18.302 1.00 92.94 198 ILE A CA 1
ATOM 1560 C C . ILE A 1 198 ? -6.568 -1.213 19.722 1.00 92.94 198 ILE A C 1
ATOM 1562 O O . ILE A 1 198 ? -6.330 -0.166 20.316 1.00 92.94 198 ILE A O 1
ATOM 1566 N N . GLN A 1 199 ? -6.258 -2.408 20.234 1.00 92.12 199 GLN A N 1
ATOM 1567 C CA . GLN A 1 199 ? -5.739 -2.571 21.594 1.00 92.12 199 GLN A CA 1
ATOM 1568 C C . GLN A 1 199 ? -4.442 -1.786 21.800 1.00 92.12 199 GLN A C 1
ATOM 1570 O O . GLN A 1 199 ? -4.262 -1.128 22.819 1.00 92.12 199 GLN A O 1
ATOM 1575 N N . LYS A 1 200 ? -3.531 -1.812 20.820 1.00 93.19 200 LYS A N 1
ATOM 1576 C CA . LYS A 1 200 ? -2.279 -1.050 20.893 1.00 93.19 200 LYS A CA 1
ATOM 1577 C C . LYS A 1 200 ? -2.529 0.456 21.036 1.00 93.19 200 LYS A C 1
ATOM 1579 O O . LYS A 1 200 ? -1.825 1.122 21.791 1.00 93.19 200 LYS A O 1
ATOM 1584 N N . ARG A 1 201 ? -3.512 0.984 20.305 1.00 91.75 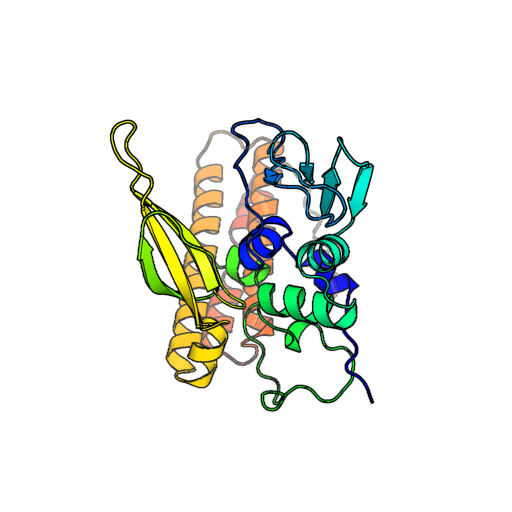201 ARG A N 1
ATOM 1585 C CA . ARG A 1 201 ? -3.901 2.399 20.332 1.00 91.75 201 ARG A CA 1
ATOM 1586 C C . ARG A 1 201 ? -4.594 2.773 21.638 1.00 91.75 201 ARG A C 1
ATOM 1588 O O . ARG A 1 201 ? -4.217 3.768 22.241 1.00 91.75 201 ARG A O 1
ATOM 1595 N N . GLN A 1 202 ? -5.508 1.931 22.115 1.00 88.56 202 GLN A N 1
ATOM 1596 C CA . GLN A 1 202 ? -6.154 2.092 23.420 1.00 88.56 202 GLN A CA 1
ATOM 1597 C C . GLN A 1 202 ? -5.125 2.122 24.554 1.00 88.56 202 GLN A C 1
ATOM 1599 O O . GLN A 1 202 ? -5.123 3.065 25.334 1.00 88.56 202 GLN A O 1
ATOM 1604 N N . ASN A 1 203 ? -4.181 1.176 24.582 1.00 88.50 203 ASN A N 1
ATOM 1605 C CA . ASN A 1 203 ? -3.102 1.175 25.575 1.00 88.50 203 ASN A CA 1
ATOM 1606 C C . ASN A 1 203 ? -2.263 2.459 25.505 1.00 88.50 203 ASN A C 1
ATOM 1608 O O . ASN A 1 203 ? -1.857 2.983 26.532 1.00 88.50 203 ASN A O 1
ATOM 1612 N N . THR A 1 204 ? -2.022 2.984 24.298 1.00 87.50 204 THR A N 1
ATOM 1613 C CA . THR A 1 204 ? -1.279 4.242 24.126 1.00 87.50 204 THR A CA 1
ATOM 1614 C C . THR A 1 204 ? -2.044 5.415 24.747 1.00 87.50 204 THR A C 1
ATOM 1616 O O . THR A 1 204 ? -1.440 6.235 25.428 1.00 87.50 204 THR A O 1
ATOM 1619 N N . ILE A 1 205 ? -3.369 5.476 24.573 1.00 84.44 205 ILE A N 1
ATOM 1620 C CA . ILE A 1 205 ? -4.226 6.493 25.208 1.00 84.44 205 ILE A CA 1
ATOM 1621 C C . ILE A 1 205 ? -4.230 6.329 26.737 1.00 84.44 205 ILE A C 1
ATOM 1623 O O . ILE A 1 205 ? -4.127 7.318 27.462 1.00 84.44 205 ILE A O 1
ATOM 1627 N N . GLU A 1 206 ? -4.322 5.096 27.239 1.00 82.62 206 GLU A N 1
ATOM 1628 C CA . GLU A 1 206 ? -4.282 4.803 28.678 1.00 82.62 206 GLU A CA 1
ATOM 1629 C C . GLU A 1 206 ? -2.961 5.261 29.312 1.00 82.62 206 GLU A C 1
ATOM 1631 O O . GLU A 1 206 ? -2.981 5.979 30.310 1.00 82.62 206 GLU A O 1
ATOM 1636 N N . GLU A 1 207 ? -1.824 4.941 28.686 1.00 81.62 207 GLU A N 1
ATOM 1637 C CA . GLU A 1 207 ? -0.492 5.371 29.131 1.00 81.62 207 GLU A CA 1
ATOM 1638 C C . GLU A 1 207 ? -0.353 6.907 29.177 1.00 81.62 207 GLU A C 1
ATOM 1640 O O . GLU A 1 207 ? 0.335 7.433 30.054 1.00 81.62 207 GLU A O 1
ATOM 1645 N N . CYS A 1 208 ? -1.040 7.645 28.293 1.00 74.75 208 CYS A N 1
ATOM 1646 C CA . CYS A 1 208 ? -1.100 9.112 28.362 1.00 74.75 208 CYS A CA 1
ATOM 1647 C C . CYS A 1 208 ? -1.857 9.595 29.602 1.00 74.75 208 CYS A C 1
ATOM 1649 O O . CYS A 1 208 ? -1.440 10.547 30.261 1.00 74.75 208 CYS A O 1
ATOM 1651 N N . GLY A 1 209 ? -2.980 8.944 29.919 1.00 67.25 209 GLY A N 1
ATOM 1652 C CA . GLY A 1 209 ? -3.873 9.324 31.014 1.00 67.25 209 GLY A CA 1
ATOM 1653 C C . GLY A 1 209 ? -3.315 9.068 32.419 1.00 67.25 209 GLY A C 1
ATOM 1654 O O . GLY A 1 209 ? -3.792 9.676 33.376 1.00 67.25 209 GLY A O 1
ATOM 1655 N N . GLU A 1 210 ? -2.306 8.204 32.563 1.00 66.19 210 GLU A N 1
ATOM 1656 C CA . GLU A 1 210 ? -1.657 7.895 33.850 1.00 66.19 210 GLU A CA 1
ATOM 1657 C C . GLU A 1 210 ? -0.646 8.971 34.314 1.00 66.19 210 GLU A C 1
ATOM 1659 O O . GLU A 1 210 ? -0.154 8.923 35.448 1.00 66.19 210 GLU A O 1
ATOM 1664 N N . GLY A 1 211 ? -0.339 9.960 33.466 1.00 62.09 211 GLY A N 1
ATOM 1665 C CA . GLY A 1 211 ? 0.568 11.071 33.770 1.00 62.09 211 GLY A CA 1
ATOM 1666 C C . GLY A 1 211 ? -0.036 12.182 34.652 1.00 62.09 211 GLY A C 1
ATOM 1667 O O . GLY A 1 211 ? -1.243 12.223 34.905 1.00 62.09 211 GLY A O 1
ATOM 1668 N N . PRO A 1 212 ? 0.783 13.134 35.153 1.00 60.00 212 PRO A N 1
ATOM 1669 C CA . PRO A 1 212 ? 0.256 14.370 35.730 1.00 60.00 212 PRO A CA 1
ATOM 1670 C C . PRO A 1 212 ? -0.579 15.128 34.684 1.00 60.00 212 PRO A C 1
ATOM 1672 O O . PRO A 1 212 ? -0.328 14.989 33.496 1.00 60.00 212 PRO A O 1
ATOM 1675 N N . ARG A 1 213 ? -1.566 15.907 35.156 1.00 67.50 213 ARG A N 1
ATOM 1676 C CA . ARG A 1 213 ? -2.548 16.704 34.386 1.00 67.50 213 ARG A CA 1
ATOM 1677 C C . ARG A 1 213 ? -2.192 16.884 32.897 1.00 67.50 213 ARG A C 1
ATOM 1679 O O . ARG A 1 213 ? -1.261 17.620 32.597 1.00 67.50 213 ARG A O 1
ATOM 1686 N N . LEU A 1 214 ? -2.983 16.261 32.020 1.00 68.56 214 LEU A N 1
ATOM 1687 C CA . LEU A 1 214 ? -2.844 16.342 30.561 1.00 68.56 214 LEU A CA 1
ATOM 1688 C C . LEU A 1 214 ? -2.818 17.798 30.081 1.00 68.56 214 LEU A C 1
ATOM 1690 O O . LEU A 1 214 ? -3.688 18.592 30.458 1.00 68.56 214 LEU A O 1
ATOM 1694 N N . GLU A 1 215 ? -1.845 18.127 29.238 1.00 77.12 215 GLU A N 1
ATOM 1695 C CA . GLU A 1 215 ? -1.788 19.399 28.525 1.00 77.12 215 GLU A CA 1
ATOM 1696 C C . GLU A 1 215 ? -2.636 19.327 27.241 1.00 77.12 215 GLU A C 1
ATOM 1698 O O . GLU A 1 215 ? -3.094 18.263 26.820 1.00 77.12 215 GLU A O 1
ATOM 1703 N N . ALA A 1 216 ? -2.875 20.470 26.593 1.00 76.00 216 ALA A N 1
ATOM 1704 C CA . ALA A 1 216 ? -3.699 20.520 25.379 1.00 76.00 216 ALA A CA 1
ATOM 1705 C C . ALA A 1 216 ? -3.130 19.668 24.223 1.00 76.00 216 ALA A C 1
ATOM 1707 O O . ALA A 1 216 ? -3.902 19.061 23.484 1.00 76.00 216 ALA A O 1
ATOM 1708 N N . GLU A 1 217 ? -1.800 19.599 24.099 1.00 79.50 217 GLU A N 1
ATOM 1709 C CA . GLU A 1 217 ? -1.105 18.793 23.083 1.00 79.50 217 GLU A CA 1
ATOM 1710 C C . GLU A 1 217 ? -1.314 17.284 23.309 1.00 79.50 217 GLU A C 1
ATOM 1712 O O . GLU A 1 217 ? -1.520 16.543 22.349 1.00 79.50 217 GLU A O 1
ATOM 1717 N N . ASP A 1 218 ? -1.348 16.830 24.569 1.00 78.56 218 ASP A N 1
ATOM 1718 C CA . ASP A 1 218 ? -1.595 15.420 24.908 1.00 78.56 218 ASP A CA 1
ATOM 1719 C C . ASP A 1 218 ? -3.029 15.005 24.547 1.00 78.56 218 ASP A C 1
ATOM 1721 O O . ASP A 1 218 ? -3.271 13.898 24.059 1.00 78.56 218 ASP A O 1
ATOM 1725 N N . VAL A 1 219 ? -3.991 15.911 24.757 1.00 77.69 219 VAL A N 1
ATOM 1726 C CA . VAL A 1 219 ? -5.397 15.695 24.391 1.00 77.69 219 VAL A CA 1
ATOM 1727 C C . VAL A 1 219 ? -5.564 15.629 22.873 1.00 77.69 219 VAL A C 1
ATOM 1729 O O . VAL A 1 219 ? -6.260 14.740 22.383 1.00 77.69 219 VAL A O 1
ATOM 1732 N N . GLU A 1 220 ? -4.926 16.537 22.127 1.00 82.69 220 GLU A N 1
ATOM 1733 C CA . GLU A 1 220 ? -4.947 16.527 20.658 1.00 82.69 220 GLU A CA 1
ATOM 1734 C C . GLU A 1 220 ? -4.368 15.217 20.112 1.00 82.69 220 GLU A C 1
ATOM 1736 O O . GLU A 1 220 ? -5.003 14.559 19.288 1.00 82.69 220 GLU A O 1
ATOM 1741 N N . TRP A 1 221 ? -3.233 14.769 20.652 1.00 83.81 221 TRP A N 1
ATOM 1742 C CA . TRP A 1 221 ? -2.628 13.501 20.255 1.00 83.81 221 TRP A CA 1
ATOM 1743 C C . TRP A 1 221 ? -3.527 12.288 20.554 1.00 83.81 221 TRP A C 1
ATOM 1745 O O . TRP A 1 221 ? -3.704 11.420 19.698 1.00 83.81 221 TRP A O 1
ATOM 1755 N N . CYS A 1 222 ? -4.175 12.240 21.724 1.00 84.12 222 CYS A N 1
ATOM 1756 C CA . CYS A 1 222 ? -5.143 11.182 22.040 1.00 84.12 222 CYS A CA 1
ATOM 1757 C C . CYS A 1 222 ? -6.343 11.181 21.075 1.00 84.12 222 CYS A C 1
ATOM 1759 O O . CYS A 1 222 ? -6.824 10.114 20.691 1.00 84.12 222 CYS A O 1
ATOM 1761 N N . MET A 1 223 ? -6.818 12.359 20.653 1.00 82.69 223 MET A N 1
ATOM 1762 C CA . MET A 1 223 ? -7.900 12.479 19.670 1.00 82.69 223 MET A CA 1
ATOM 1763 C C . MET A 1 223 ? -7.499 11.964 18.283 1.00 82.69 223 MET A C 1
ATOM 1765 O O . MET A 1 223 ? -8.320 11.346 17.600 1.00 82.69 223 MET A O 1
ATOM 1769 N N . GLU A 1 224 ? -6.253 12.188 17.858 1.00 88.06 224 GLU A N 1
ATOM 1770 C CA . GLU A 1 224 ? -5.731 11.607 16.616 1.00 88.06 224 GLU A CA 1
ATOM 1771 C C . GLU A 1 224 ? -5.749 10.073 16.681 1.00 88.06 224 GLU A C 1
ATOM 1773 O O . GLU A 1 224 ? -6.215 9.421 15.746 1.00 88.06 224 GLU A O 1
ATOM 1778 N N . ILE A 1 225 ? -5.325 9.493 17.809 1.00 88.69 225 ILE A N 1
ATOM 1779 C CA . ILE A 1 225 ? -5.327 8.038 18.013 1.00 88.69 225 ILE A CA 1
ATOM 1780 C C . ILE A 1 225 ? -6.754 7.468 18.013 1.00 88.69 225 ILE A C 1
ATOM 1782 O O . ILE A 1 225 ? -6.999 6.446 17.372 1.00 88.69 225 ILE A O 1
ATOM 1786 N N . GLU A 1 226 ? -7.705 8.123 18.685 1.00 87.25 226 GLU A N 1
ATOM 1787 C CA . GLU A 1 226 ? -9.131 7.755 18.636 1.00 87.25 226 GLU A CA 1
ATOM 1788 C C . GLU A 1 226 ? -9.676 7.801 17.203 1.00 87.25 226 GLU A C 1
ATOM 1790 O O . GLU A 1 226 ? -10.374 6.888 16.766 1.00 87.25 226 GLU A O 1
ATOM 1795 N N . THR A 1 227 ? -9.287 8.814 16.427 1.00 90.12 227 THR A N 1
ATOM 1796 C CA . THR A 1 227 ? -9.670 8.907 15.013 1.00 90.12 227 THR A CA 1
ATOM 1797 C C . THR A 1 227 ? -9.114 7.727 14.209 1.00 90.12 227 THR A C 1
ATOM 1799 O O . THR A 1 227 ? -9.805 7.186 13.346 1.00 90.12 227 THR A O 1
ATOM 1802 N N . GLU A 1 228 ? -7.885 7.276 14.482 1.00 92.56 228 GLU A N 1
ATOM 1803 C CA . GLU A 1 228 ? -7.343 6.065 13.850 1.00 92.56 228 GLU A CA 1
ATOM 1804 C C . GLU A 1 228 ? -8.111 4.795 14.247 1.00 92.56 228 GLU A C 1
ATOM 1806 O O . GLU A 1 228 ? -8.263 3.894 13.421 1.00 92.56 228 GLU A O 1
ATOM 1811 N N . ILE A 1 229 ? -8.603 4.705 15.486 1.00 91.69 229 ILE A N 1
ATOM 1812 C CA . ILE A 1 229 ? -9.457 3.597 15.934 1.00 91.69 229 ILE A CA 1
ATOM 1813 C C . ILE A 1 229 ? -10.770 3.592 15.141 1.00 91.69 229 ILE A C 1
ATOM 1815 O O . ILE A 1 229 ? -11.114 2.559 14.566 1.00 91.69 229 ILE A O 1
ATOM 1819 N N . GLU A 1 230 ? -11.451 4.737 15.029 1.00 90.88 230 GLU A N 1
ATOM 1820 C CA . GLU A 1 230 ? -12.681 4.875 14.232 1.00 90.88 230 GLU A CA 1
ATOM 1821 C C . GLU A 1 230 ? -12.439 4.479 12.762 1.00 90.88 230 GLU A C 1
ATOM 1823 O O . GLU A 1 230 ? -13.220 3.733 12.170 1.00 90.88 230 GLU A O 1
ATOM 1828 N N . GLN A 1 231 ? -11.295 4.866 12.187 1.00 93.19 231 GLN A N 1
ATOM 1829 C CA . GLN A 1 231 ? -10.910 4.442 10.836 1.00 93.19 231 GLN A CA 1
ATOM 1830 C C . GLN A 1 231 ? -10.727 2.919 10.715 1.00 93.19 231 GLN A C 1
ATOM 1832 O O . GLN A 1 231 ? -11.075 2.344 9.682 1.00 93.19 231 GLN A O 1
ATOM 1837 N N . ILE A 1 232 ? -10.184 2.238 11.734 1.00 94.69 232 ILE A N 1
ATOM 1838 C CA . ILE A 1 232 ? -10.069 0.768 11.728 1.00 94.69 232 ILE A CA 1
ATOM 1839 C C . ILE A 1 232 ? -11.460 0.132 11.737 1.00 94.69 232 ILE A C 1
ATOM 1841 O O . ILE A 1 232 ? -11.706 -0.820 10.991 1.00 94.69 232 ILE A O 1
ATOM 1845 N N . GLU A 1 233 ? -12.371 0.651 12.556 1.00 92.56 233 GLU A N 1
ATOM 1846 C CA . GLU A 1 233 ? -13.752 0.171 12.640 1.00 92.56 233 GLU A CA 1
ATOM 1847 C C . GLU A 1 233 ? -14.490 0.348 11.305 1.00 92.56 233 GLU A C 1
ATOM 1849 O O . GLU A 1 233 ? -15.108 -0.602 10.814 1.00 92.56 233 GLU A O 1
ATOM 1854 N N . ASP A 1 234 ? -14.341 1.505 10.658 1.00 92.81 234 ASP A N 1
ATOM 1855 C CA . ASP A 1 234 ? -14.887 1.780 9.326 1.00 92.81 234 ASP A CA 1
ATOM 1856 C C . ASP A 1 234 ? -14.364 0.794 8.274 1.00 92.81 234 ASP A C 1
ATOM 1858 O O . ASP A 1 234 ? -15.129 0.290 7.443 1.00 92.81 234 ASP A O 1
ATOM 1862 N N . VAL A 1 235 ? -13.068 0.463 8.319 1.00 93.25 235 VAL A N 1
ATOM 1863 C CA . VAL A 1 235 ? -12.473 -0.557 7.442 1.00 93.25 235 VAL A CA 1
ATOM 1864 C C . VAL A 1 235 ? -13.118 -1.920 7.687 1.00 93.25 235 VAL A C 1
ATOM 1866 O O . VAL A 1 235 ? -13.505 -2.599 6.731 1.00 93.25 235 VAL A O 1
ATOM 1869 N N . LEU A 1 236 ? -13.292 -2.328 8.944 1.00 93.44 236 LEU A N 1
ATOM 1870 C CA . LEU A 1 236 ? -13.947 -3.597 9.258 1.00 93.44 236 LEU A CA 1
ATOM 1871 C C . LEU A 1 236 ? -15.397 -3.632 8.759 1.00 93.44 236 LEU A C 1
ATOM 1873 O O . LEU A 1 236 ? -15.799 -4.610 8.127 1.00 93.44 236 LEU A O 1
ATOM 1877 N N . LEU A 1 237 ? -16.167 -2.567 8.979 1.00 91.75 237 LEU A N 1
ATOM 1878 C CA . LEU A 1 237 ? -17.557 -2.465 8.526 1.00 91.75 237 LEU A CA 1
ATOM 1879 C C . LEU A 1 237 ? -17.670 -2.440 6.998 1.00 91.75 237 LEU A C 1
ATOM 1881 O O . LEU A 1 237 ? -18.605 -3.016 6.442 1.00 91.75 237 LEU A O 1
ATOM 1885 N N . LYS A 1 238 ? -16.702 -1.830 6.307 1.00 90.56 238 LYS A N 1
ATOM 1886 C CA . LYS A 1 238 ? -16.627 -1.810 4.842 1.00 90.56 238 LYS A CA 1
ATOM 1887 C C . LYS A 1 238 ? -16.459 -3.212 4.251 1.00 90.56 238 LYS A C 1
ATOM 1889 O O . LYS A 1 238 ? -17.169 -3.550 3.303 1.00 90.56 238 LYS A O 1
ATOM 1894 N N . TYR A 1 239 ? -15.534 -4.020 4.776 1.00 89.88 239 TYR A N 1
ATOM 1895 C CA . TYR A 1 239 ? -15.210 -5.337 4.201 1.00 89.88 239 TYR A CA 1
ATOM 1896 C C . TYR A 1 239 ? -16.019 -6.496 4.801 1.00 89.88 239 TYR A C 1
ATOM 1898 O O . TYR A 1 239 ? -16.237 -7.505 4.127 1.00 89.88 239 TYR A O 1
ATOM 1906 N N . PHE A 1 240 ? -16.516 -6.354 6.031 1.00 91.81 240 PHE A N 1
ATOM 1907 C CA . PHE A 1 240 ? -17.213 -7.404 6.777 1.00 91.81 240 PHE A CA 1
ATOM 1908 C C . PHE A 1 240 ? -18.515 -6.889 7.441 1.00 91.81 240 PHE A C 1
ATOM 1910 O O . PHE A 1 240 ? -18.749 -7.116 8.628 1.00 91.81 240 PHE A O 1
ATOM 1917 N N . PRO A 1 241 ? -19.433 -6.239 6.696 1.00 88.81 241 PRO A N 1
ATOM 1918 C CA . PRO A 1 241 ? -20.588 -5.528 7.268 1.00 88.81 241 PRO A CA 1
ATOM 1919 C C . PRO A 1 241 ? -21.590 -6.416 8.022 1.00 88.81 241 PRO A C 1
ATOM 1921 O O . PRO A 1 241 ? -22.383 -5.932 8.827 1.00 88.81 241 PRO A O 1
ATOM 1924 N N . LYS A 1 242 ? -21.622 -7.718 7.717 1.00 88.69 242 LYS A N 1
ATOM 1925 C CA . LYS A 1 242 ? -22.559 -8.690 8.310 1.00 88.69 242 LYS A CA 1
ATOM 1926 C C . LYS A 1 242 ? -21.898 -9.599 9.343 1.00 88.69 242 LYS A C 1
ATOM 1928 O O . LYS A 1 242 ? -22.519 -10.559 9.787 1.00 88.69 242 LYS A O 1
ATOM 1933 N N . ASP A 1 243 ? -20.644 -9.333 9.672 1.00 90.75 243 ASP A N 1
ATOM 1934 C CA . ASP A 1 243 ? -19.854 -10.182 10.541 1.00 90.75 243 ASP A CA 1
ATOM 1935 C C . ASP A 1 243 ? -20.151 -9.891 12.015 1.00 90.75 243 ASP A C 1
ATOM 1937 O O . ASP A 1 243 ? -20.015 -8.762 12.486 1.00 90.75 243 ASP A O 1
ATOM 1941 N N . GLU A 1 244 ? -20.583 -10.914 12.750 1.00 90.19 244 GLU A N 1
ATOM 1942 C CA . GLU A 1 244 ? -20.922 -10.778 14.169 1.00 90.19 244 GLU A CA 1
ATOM 1943 C C . GLU A 1 244 ? -19.695 -10.486 15.044 1.00 90.19 244 GLU A C 1
ATOM 1945 O O . GLU A 1 244 ? -19.828 -9.818 16.067 1.00 90.19 244 GLU A O 1
ATOM 1950 N N . GLU A 1 245 ? -18.496 -10.934 14.656 1.00 88.94 245 GLU A N 1
ATOM 1951 C CA . GLU A 1 245 ? -17.264 -10.601 15.384 1.00 88.94 245 GLU A CA 1
ATOM 1952 C C . GLU A 1 245 ? -16.895 -9.129 15.189 1.00 88.94 245 GLU A C 1
ATOM 1954 O O . GLU A 1 245 ? -16.492 -8.472 16.146 1.00 88.94 245 GLU A O 1
ATOM 1959 N N . VAL A 1 246 ? -17.111 -8.576 13.990 1.00 90.44 246 VAL A N 1
ATOM 1960 C CA . VAL A 1 246 ? -16.899 -7.140 13.744 1.00 90.44 246 VAL A CA 1
ATOM 1961 C C . VAL A 1 246 ? -17.805 -6.298 14.619 1.00 90.44 246 VAL A C 1
ATOM 1963 O O . VAL A 1 246 ? -17.316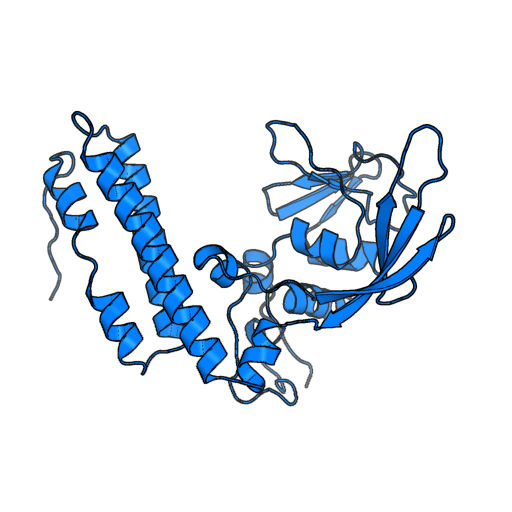 -5.382 15.268 1.00 90.44 246 VAL A O 1
ATOM 1966 N N . LYS A 1 247 ? -19.090 -6.652 14.730 1.00 86.44 247 LYS A N 1
ATOM 1967 C CA . LYS A 1 247 ? -20.015 -5.931 15.617 1.00 86.44 247 LYS A CA 1
ATOM 1968 C C . LYS A 1 247 ? -19.532 -5.901 17.065 1.00 86.44 247 LYS A C 1
ATOM 1970 O O . LYS A 1 247 ? -19.723 -4.894 17.734 1.00 86.44 247 LYS A O 1
ATOM 1975 N N . LYS A 1 248 ? -18.911 -6.982 17.551 1.00 86.25 248 LYS A N 1
ATOM 1976 C CA . LYS A 1 248 ? -18.319 -7.010 18.896 1.00 86.25 248 LYS A CA 1
ATOM 1977 C C . LYS A 1 248 ? -17.146 -6.039 18.982 1.00 86.25 248 LYS A C 1
ATOM 1979 O O . LYS A 1 248 ? -17.136 -5.211 19.884 1.00 86.25 248 LYS A O 1
ATOM 1984 N N . ILE A 1 249 ? -16.217 -6.097 18.026 1.00 85.00 249 ILE A N 1
ATOM 1985 C CA . ILE A 1 249 ? -15.030 -5.228 17.982 1.00 85.00 249 ILE A CA 1
ATOM 1986 C C . ILE A 1 249 ? -15.433 -3.746 17.972 1.00 85.00 249 ILE A C 1
ATOM 1988 O O . ILE A 1 249 ? -14.948 -2.988 18.804 1.00 85.00 249 ILE A O 1
ATOM 1992 N N . THR A 1 250 ? -16.361 -3.349 17.098 1.00 81.19 250 THR A N 1
ATOM 1993 C CA . THR A 1 250 ? -16.767 -1.941 16.924 1.00 81.19 250 THR A CA 1
ATOM 1994 C C . THR A 1 250 ? -17.731 -1.435 18.003 1.00 81.19 250 THR A C 1
ATOM 1996 O O . THR A 1 250 ? -18.024 -0.249 18.072 1.00 81.19 250 THR A O 1
ATOM 1999 N N . SER A 1 251 ? -18.296 -2.314 18.837 1.00 67.12 251 SER A N 1
ATOM 2000 C CA . SER A 1 251 ? -19.237 -1.907 19.897 1.00 67.12 251 SER A CA 1
ATOM 2001 C C . SER A 1 251 ? -18.563 -1.389 21.171 1.00 67.12 251 SER A C 1
ATOM 2003 O O . SER A 1 251 ? -19.255 -0.909 22.068 1.00 67.12 251 SER A O 1
ATOM 2005 N N . HIS A 1 252 ? -17.235 -1.497 21.277 1.00 56.91 252 HIS A N 1
ATOM 2006 C CA . HIS A 1 252 ? -16.519 -1.352 22.546 1.00 56.91 252 HIS A CA 1
ATOM 2007 C C . HIS A 1 252 ? -15.872 0.021 22.820 1.00 56.91 252 HIS A C 1
ATOM 2009 O O . HIS A 1 252 ? -15.299 0.184 23.895 1.00 56.91 252 HIS A O 1
ATOM 2015 N N . ASN A 1 253 ? -16.004 1.038 21.961 1.00 53.97 253 ASN A N 1
ATOM 2016 C CA . ASN A 1 253 ? -15.291 2.313 22.148 1.00 53.97 253 ASN A CA 1
ATOM 2017 C C . ASN A 1 253 ? -16.156 3.482 22.646 1.00 53.97 253 ASN A C 1
ATOM 2019 O O . ASN A 1 253 ? -16.693 4.273 21.874 1.00 53.97 253 ASN A O 1
ATOM 2023 N N . ALA A 1 254 ? -16.222 3.633 23.972 1.00 52.38 254 ALA A N 1
ATOM 2024 C CA . ALA A 1 254 ? -16.574 4.897 24.635 1.00 52.38 254 ALA A CA 1
ATOM 2025 C C . ALA A 1 254 ? -15.468 5.407 25.587 1.00 52.38 254 ALA A C 1
ATOM 2027 O O . ALA A 1 254 ? -15.577 6.506 26.124 1.00 52.38 254 ALA A O 1
ATOM 2028 N N . TYR A 1 255 ? -14.392 4.637 25.785 1.00 51.25 255 TYR A N 1
ATOM 2029 C CA . TYR A 1 255 ? -13.461 4.843 26.897 1.00 51.25 255 TYR A CA 1
ATOM 2030 C C . TYR A 1 255 ? -12.521 6.049 26.714 1.00 51.25 255 TYR A C 1
ATOM 2032 O O . TYR A 1 255 ? -12.403 6.871 27.622 1.00 51.25 255 TYR A O 1
ATOM 2040 N N . GLY A 1 256 ? -11.915 6.243 25.534 1.00 52.47 256 GLY A N 1
ATOM 2041 C CA . GLY A 1 256 ? -11.082 7.430 25.288 1.00 52.47 256 GLY A CA 1
ATOM 2042 C C . GLY A 1 256 ? -11.892 8.729 25.259 1.00 52.47 256 GLY A C 1
ATOM 2043 O O . GLY A 1 256 ? -11.442 9.752 25.773 1.00 52.47 256 GLY A O 1
ATOM 2044 N N . LYS A 1 257 ? -13.148 8.676 24.785 1.00 56.06 257 LYS A N 1
ATOM 2045 C CA . LYS A 1 257 ? -14.099 9.800 24.872 1.00 56.06 257 LYS A CA 1
ATOM 2046 C C . LYS A 1 257 ? -14.363 10.196 26.330 1.00 56.06 257 LYS A C 1
ATOM 2048 O O . LYS A 1 257 ? -14.364 11.384 26.638 1.00 56.06 257 LYS A O 1
ATOM 2053 N N . GLU A 1 258 ? -14.527 9.235 27.237 1.00 57.22 258 GLU A N 1
ATOM 2054 C CA . GLU A 1 258 ? -14.725 9.497 28.671 1.00 57.22 258 GLU A CA 1
ATOM 2055 C C . GLU A 1 258 ? -13.478 10.091 29.356 1.00 57.22 258 GLU A C 1
ATOM 2057 O O . GLU A 1 258 ? -13.607 11.049 30.124 1.00 57.22 258 GLU A O 1
ATOM 2062 N N . LEU A 1 259 ? -12.275 9.598 29.034 1.00 54.28 259 LEU A N 1
ATOM 2063 C CA . LEU A 1 259 ? -10.995 10.141 29.522 1.00 54.28 259 LEU A CA 1
ATOM 2064 C C . LEU A 1 259 ? -10.758 11.590 29.061 1.00 54.28 259 LEU A C 1
ATOM 2066 O O . LEU A 1 259 ? -10.398 12.451 29.868 1.00 54.28 259 LEU A O 1
ATOM 2070 N N . ILE A 1 260 ? -11.032 11.886 27.786 1.00 56.09 260 ILE A N 1
ATOM 2071 C CA . ILE A 1 260 ? -10.902 13.234 27.212 1.00 56.09 260 ILE A CA 1
ATOM 2072 C C . ILE A 1 260 ? -11.904 14.199 27.862 1.00 56.09 260 ILE A C 1
ATOM 2074 O 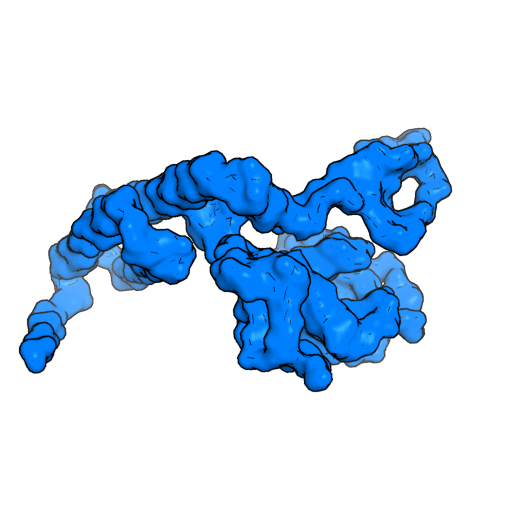O . ILE A 1 260 ? -11.529 15.306 28.255 1.00 56.09 260 ILE A O 1
ATOM 2078 N N . ILE A 1 261 ? -13.160 13.777 28.053 1.00 56.44 261 ILE A N 1
ATOM 2079 C CA . ILE A 1 261 ? -14.205 14.583 28.711 1.00 56.44 261 ILE A CA 1
ATOM 2080 C C . ILE A 1 261 ? -13.866 14.841 30.195 1.00 56.44 261 ILE A C 1
ATOM 2082 O O . ILE A 1 261 ? -14.133 15.932 30.706 1.00 56.44 261 ILE A O 1
ATOM 2086 N N . GLY A 1 262 ? -13.238 13.882 30.885 1.00 53.03 262 GLY A N 1
ATOM 2087 C CA . GLY A 1 262 ? -12.841 13.990 32.295 1.00 53.03 262 GLY A CA 1
ATOM 2088 C C . GLY A 1 262 ? -11.688 14.964 32.585 1.00 53.03 262 GLY A C 1
ATOM 2089 O O . GLY A 1 262 ? -11.548 15.413 33.723 1.00 53.03 262 GLY A O 1
ATOM 2090 N N . SER A 1 263 ? -10.898 15.346 31.574 1.00 54.56 263 SER A N 1
ATOM 2091 C CA . SER A 1 263 ? -9.749 16.264 31.711 1.00 54.56 263 SER A CA 1
ATOM 2092 C C . SER A 1 263 ? -10.135 17.727 32.006 1.00 54.56 263 SER A C 1
ATOM 2094 O O . SER A 1 263 ? -9.296 18.531 32.420 1.00 54.56 263 SER A O 1
ATOM 2096 N N . GLY A 1 264 ? -11.411 18.094 31.821 1.00 47.06 264 GLY A N 1
ATOM 2097 C CA . GLY A 1 264 ? -11.934 19.433 32.116 1.00 47.06 264 GLY A CA 1
ATOM 2098 C C . GLY A 1 264 ? -11.429 20.551 31.191 1.00 47.06 264 GLY A C 1
ATOM 2099 O O . GLY A 1 264 ? -11.661 21.723 31.488 1.00 47.06 264 GLY A O 1
ATOM 2100 N N . LEU A 1 265 ? -10.756 20.215 30.083 1.00 48.06 265 LEU A N 1
ATOM 2101 C CA . LEU A 1 265 ? -10.218 21.172 29.104 1.00 48.06 265 LEU A CA 1
ATOM 2102 C C . LEU A 1 265 ? -11.198 21.543 27.973 1.00 48.06 265 LEU A C 1
ATOM 2104 O O . LEU A 1 265 ? -10.879 22.411 27.166 1.00 48.06 265 LEU A O 1
ATOM 2108 N N . TYR A 1 266 ? -12.413 20.979 27.949 1.00 42.09 266 TYR A N 1
ATOM 2109 C CA . TYR A 1 266 ? -13.499 21.425 27.066 1.00 42.09 266 TYR A CA 1
ATOM 2110 C C . TYR A 1 266 ? -14.843 21.550 27.805 1.00 42.09 266 TYR A C 1
ATOM 2112 O O . TYR A 1 266 ? -15.175 20.703 28.639 1.00 42.09 266 TYR A O 1
ATOM 2120 N N . PRO A 1 267 ? -15.657 22.583 27.502 1.00 35.84 267 PRO A N 1
ATOM 2121 C CA . PRO A 1 267 ? -17.014 22.688 28.013 1.00 35.84 267 PRO A CA 1
ATOM 2122 C C . PRO A 1 267 ? -17.912 21.626 27.368 1.00 35.84 267 PRO A C 1
ATOM 2124 O O . PRO A 1 267 ? -17.999 21.498 26.148 1.00 35.84 267 PRO A O 1
ATOM 2127 N N . VAL A 1 268 ? -18.618 20.894 28.224 1.00 38.38 268 VAL A N 1
ATOM 2128 C CA . VAL A 1 268 ? -19.673 19.940 27.879 1.00 38.38 268 VAL A CA 1
ATOM 2129 C C . VAL A 1 268 ? -20.761 20.638 27.056 1.00 38.38 268 VAL A C 1
ATOM 2131 O O . VAL A 1 268 ? -21.627 21.299 27.622 1.00 38.38 268 VAL A O 1
ATOM 2134 N N . GLN A 1 269 ? -20.757 20.473 25.733 1.00 34.88 269 GLN A N 1
ATOM 2135 C CA . GLN A 1 269 ? -21.955 20.633 24.899 1.00 34.88 269 GLN A CA 1
ATOM 2136 C C . GLN A 1 269 ? -21.974 19.607 23.759 1.00 34.88 269 GLN A C 1
ATOM 2138 O O . GLN A 1 269 ? -21.937 19.948 22.582 1.00 34.88 269 GLN A O 1
ATOM 2143 N N . PHE A 1 270 ? -22.132 18.329 24.111 1.00 31.72 270 PHE A N 1
ATOM 2144 C CA . PHE A 1 270 ? -22.842 17.406 23.227 1.00 31.72 270 PHE A CA 1
ATOM 2145 C C . PHE A 1 270 ? -24.342 17.655 23.405 1.00 31.72 270 PHE A C 1
ATOM 2147 O O . PHE A 1 270 ? -24.984 17.102 24.295 1.00 31.72 270 PHE A O 1
ATOM 2154 N N . SER A 1 271 ? -24.901 18.528 22.569 1.00 29.34 271 SER A N 1
ATOM 2155 C CA . SER A 1 271 ? -26.326 18.438 22.254 1.00 29.34 271 SER A CA 1
ATOM 2156 C C . SER A 1 271 ? -26.457 17.463 21.091 1.00 29.34 271 SER A C 1
ATOM 2158 O O . SER A 1 271 ? -26.036 17.743 19.974 1.00 29.34 271 SER A O 1
ATOM 2160 N N . VAL A 1 272 ? -26.964 16.272 21.395 1.00 28.30 272 VAL A N 1
ATOM 2161 C CA . VAL A 1 272 ? -27.373 15.283 20.398 1.00 28.30 272 VAL A CA 1
ATOM 2162 C C . VAL A 1 272 ? -28.621 15.844 19.706 1.00 28.30 272 VAL A C 1
ATOM 2164 O O . VAL A 1 272 ? -29.604 16.103 20.408 1.00 28.30 272 VAL A O 1
ATOM 2167 N N . PRO A 1 273 ? -28.641 16.071 18.381 1.00 34.88 273 PRO A N 1
ATOM 2168 C CA . PRO A 1 273 ? -29.902 16.278 17.694 1.00 34.88 273 PRO A CA 1
ATOM 2169 C C . PRO A 1 273 ? -30.577 14.914 17.503 1.00 34.88 273 PRO A C 1
ATOM 2171 O O . PRO A 1 273 ? -29.993 14.003 16.916 1.00 34.88 273 PRO A O 1
ATOM 2174 N N . PHE A 1 274 ? -31.783 14.795 18.061 1.00 35.53 274 PHE A N 1
ATOM 2175 C CA . PHE A 1 274 ? -32.777 13.781 17.703 1.00 35.53 274 PHE A CA 1
ATOM 2176 C C . PHE A 1 274 ? -33.206 13.914 16.237 1.00 35.53 274 PHE A C 1
ATOM 2178 O O . PHE A 1 274 ? -33.228 15.064 15.736 1.00 35.53 274 PHE A O 1
#

Sequence (274 aa):
MGIRYDTQQLLNDADMVEVAQEIGIRMKSSADRTRNIGILCPNPRHSDRNFGNCFIRPDGYYECFSCGDRGNVFHMVMQYTGASFPEAIGIVADTCGGRDHYILSGTRGKYAAGITVLNQKECKLLGVCNSRIYIPVRYGEEMRAEAGEREKLAAWNEEDEPVFLIEQCAEKNPLLELMKTDYECYRSMILRKAQEAIQKRQNTIEECGEGPRLEAEDVEWCMEIETEIEQIEDVLLKYFPKDEEVKKITSHNAYGKELIIGSGLYPVQFSVPF